Protein AF-A0A1I8J2A0-F1 (afdb_monomer_lite)

InterPro domains:
  IPR000296 Cation-dependent mannose-6-phosphate receptor [PR00715] (10-30)
  IPR000296 Cation-dependent mannose-6-phosphate receptor [PR00715] (122-143)
  IPR000296 Cation-dependent mannose-6-phosphate receptor [PR00715] (184-202)
  IPR009011 Mannose-6-phosphate receptor binding domain superfamily [G3DSA:2.70.130.10] (1-108)
  IPR009011 Mannose-6-phosphate receptor binding domain superfamily [SSF50911] (5-97)
  IPR028927 Mannose-6-phosphate receptor [PF02157] (8-204)

Foldseek 3Di:
DQDPVADKFADAVDASDPVDPQAGIWGADPPPGIARQAGNVAWDWDDDVQKIKIKGWDGFDDPVLCVVVPDDRPFIKIWIKMWGRDPVDPDTDIDRPGMWTDDPDDTSDDPPVPDDDPPVVVVVVVVVVVVVVQQVVQLCCCCVVVVDDDPVSGPPSVVVVVVVVVVVVVVCVVVVPPDPDDDDPDDPPDPPDDDDDDDDDDDDDD

Organism: NCBI:txid282301

Radius of gyration: 31.27 Å; chains: 1; bounding box: 58×46×110 Å

Structure (mmCIF, N/CA/C/O backbone):
data_AF-A0A1I8J2A0-F1
#
_entry.id   AF-A0A1I8J2A0-F1
#
loop_
_atom_site.group_PDB
_atom_site.id
_atom_site.type_symbol
_atom_site.label_atom_id
_atom_site.label_alt_id
_atom_site.label_comp_id
_atom_site.label_asym_id
_atom_site.label_entity_id
_atom_site.label_seq_id
_atom_site.pdbx_PDB_ins_code
_atom_site.Cartn_x
_atom_site.Cartn_y
_atom_site.Cartn_z
_atom_site.occupancy
_atom_site.B_iso_or_equiv
_atom_site.auth_seq_id
_atom_site.auth_comp_id
_atom_site.auth_asym_id
_atom_site.auth_atom_id
_atom_site.pdbx_PDB_model_num
ATOM 1 N N . VAL A 1 1 ? -0.465 -3.158 21.584 1.00 59.38 1 VAL A N 1
ATOM 2 C CA . VAL A 1 1 ? 0.845 -3.447 20.945 1.00 59.38 1 VAL A CA 1
ATOM 3 C C . VAL A 1 1 ? 1.618 -2.145 20.832 1.00 59.38 1 VAL A C 1
ATOM 5 O O . VAL A 1 1 ? 0.989 -1.124 20.590 1.00 59.38 1 VAL A O 1
ATOM 8 N N . LYS A 1 2 ? 2.928 -2.135 21.097 1.00 58.72 2 LYS A N 1
ATOM 9 C CA . LYS A 1 2 ? 3.753 -0.921 21.018 1.00 58.72 2 LYS A CA 1
ATOM 10 C C . LYS A 1 2 ? 4.673 -1.034 19.807 1.00 58.72 2 LYS A C 1
ATOM 12 O O . LYS A 1 2 ? 5.386 -2.022 19.699 1.00 58.72 2 LYS A O 1
ATOM 17 N N . ASP A 1 3 ? 4.640 -0.032 18.948 1.00 62.50 3 ASP A N 1
ATOM 18 C CA . ASP A 1 3 ? 5.507 0.114 17.783 1.00 62.50 3 ASP A CA 1
ATOM 19 C C . ASP A 1 3 ? 6.297 1.437 17.884 1.00 62.50 3 ASP A C 1
ATOM 21 O O . ASP A 1 3 ? 6.066 2.238 18.799 1.00 62.50 3 ASP A O 1
ATOM 25 N N . SER A 1 4 ? 7.238 1.673 16.969 1.00 56.59 4 SER A N 1
ATOM 26 C CA . SER A 1 4 ? 7.990 2.933 16.838 1.00 56.59 4 SER A CA 1
ATOM 27 C C . SER A 1 4 ? 7.079 4.166 16.716 1.00 56.59 4 SER A C 1
ATOM 29 O O . SER A 1 4 ? 7.440 5.248 17.173 1.00 56.59 4 SER A O 1
ATOM 31 N N . SER A 1 5 ? 5.870 3.975 16.181 1.00 58.56 5 SER A N 1
ATOM 32 C CA . SER A 1 5 ? 4.822 4.982 15.986 1.00 58.56 5 SER A CA 1
ATOM 33 C C . SER A 1 5 ? 3.877 5.182 17.191 1.00 58.56 5 SER A C 1
ATOM 35 O O . SER A 1 5 ? 3.018 6.066 17.166 1.00 58.56 5 SER A O 1
ATOM 37 N N . GLY A 1 6 ? 4.022 4.400 18.271 1.00 73.25 6 GLY A N 1
ATOM 38 C CA . GLY A 1 6 ? 3.243 4.551 19.507 1.00 73.25 6 GLY A CA 1
ATOM 39 C C . GLY A 1 6 ? 2.586 3.264 20.008 1.00 73.25 6 GLY A C 1
ATOM 40 O O . GLY A 1 6 ? 2.951 2.154 19.626 1.00 73.25 6 GLY A O 1
ATOM 41 N N . GLN A 1 7 ? 1.630 3.397 20.930 1.00 83.62 7 GLN A N 1
ATOM 42 C CA . GLN A 1 7 ? 0.825 2.267 21.400 1.00 83.62 7 GLN A CA 1
ATOM 43 C C . GLN A 1 7 ? -0.467 2.175 20.592 1.00 83.62 7 GLN A C 1
ATOM 45 O O . GLN A 1 7 ? -1.142 3.173 20.377 1.00 83.62 7 GLN A O 1
ATOM 50 N N . PHE A 1 8 ? -0.831 0.965 20.185 1.00 84.25 8 PHE A N 1
ATOM 51 C CA . PHE A 1 8 ? -2.040 0.685 19.422 1.00 84.25 8 PHE A CA 1
ATOM 52 C C . PHE A 1 8 ? -2.883 -0.369 20.129 1.00 84.25 8 PHE A C 1
ATOM 54 O O . PHE A 1 8 ? -2.358 -1.361 20.654 1.00 84.25 8 PHE A O 1
ATOM 61 N N . ALA A 1 9 ? -4.191 -0.151 20.111 1.00 86.50 9 ALA A N 1
ATOM 62 C CA . ALA A 1 9 ? -5.209 -1.099 20.526 1.00 86.50 9 ALA A CA 1
ATOM 63 C C . ALA A 1 9 ? -6.103 -1.406 19.328 1.00 86.50 9 ALA A C 1
ATOM 65 O O . ALA A 1 9 ? -6.454 -0.512 18.557 1.00 86.50 9 ALA A O 1
ATOM 66 N N . PHE A 1 10 ? -6.466 -2.669 19.166 1.00 85.50 10 PHE A N 1
ATOM 67 C CA . PHE A 1 10 ? -7.369 -3.101 18.114 1.00 85.50 10 PHE A CA 1
ATOM 68 C C . PHE A 1 10 ? -8.390 -4.079 18.683 1.00 85.50 10 PHE A C 1
ATOM 70 O O . PHE A 1 10 ? -8.119 -4.780 19.657 1.00 85.50 10 PHE A O 1
ATOM 77 N N . GLY A 1 11 ? -9.562 -4.102 18.065 1.00 85.44 11 GLY A N 1
ATOM 78 C CA . GLY A 1 11 ? -10.663 -4.994 18.376 1.00 85.44 11 GLY A CA 1
ATOM 79 C C . GLY A 1 11 ? -11.139 -5.666 17.095 1.00 85.44 11 GLY A C 1
ATOM 80 O O . GLY A 1 11 ? -11.297 -5.021 16.052 1.00 85.44 11 GLY A O 1
ATOM 81 N N . LEU A 1 12 ? -11.341 -6.981 17.158 1.00 84.25 12 LEU A N 1
ATOM 82 C CA . LEU A 1 12 ? -12.017 -7.734 16.105 1.00 84.25 12 LEU A CA 1
ATOM 83 C C . LEU A 1 12 ? -13.442 -7.981 16.569 1.00 84.25 12 LEU A C 1
ATOM 85 O O . LEU A 1 12 ? -13.649 -8.616 17.599 1.00 84.25 12 LEU A O 1
ATOM 89 N N . CYS A 1 13 ? -14.413 -7.481 15.806 1.00 85.00 13 CYS A N 1
ATOM 90 C CA . CYS A 1 13 ? -15.838 -7.605 16.129 1.00 85.00 13 CYS A CA 1
ATOM 91 C C . CYS A 1 13 ? -16.219 -7.058 17.522 1.00 85.00 13 CYS A C 1
ATOM 93 O O . CYS A 1 13 ? -17.270 -7.404 18.057 1.00 85.00 13 CYS A O 1
ATOM 95 N N . SER A 1 14 ? -15.368 -6.217 18.109 1.00 88.19 14 SER A N 1
ATOM 96 C CA . SER A 1 14 ? -15.552 -5.596 19.415 1.00 88.19 14 SER A CA 1
ATOM 97 C C . SER A 1 14 ? -14.878 -4.231 19.437 1.00 88.19 14 SER A C 1
ATOM 99 O O . SER A 1 14 ? -13.985 -3.951 18.631 1.00 88.19 14 SER A O 1
ATOM 101 N N . ASP A 1 15 ? -15.271 -3.398 20.395 1.00 89.75 15 ASP A N 1
ATOM 102 C CA . ASP A 1 15 ? -14.620 -2.112 20.610 1.00 89.75 15 ASP A CA 1
ATOM 103 C C . ASP A 1 15 ? -13.181 -2.324 21.100 1.00 89.75 15 ASP A C 1
ATOM 105 O O . ASP A 1 15 ? -12.926 -3.077 22.041 1.00 89.75 15 ASP A O 1
ATOM 109 N N . ALA A 1 16 ? -12.232 -1.666 20.434 1.00 87.31 16 ALA A N 1
ATOM 110 C CA . ALA A 1 16 ? -10.816 -1.667 20.796 1.00 87.31 16 ALA A CA 1
ATOM 111 C C . ALA A 1 16 ? -10.555 -0.912 22.110 1.00 87.31 16 ALA A C 1
ATOM 113 O O . ALA A 1 16 ? -9.562 -1.162 22.791 1.00 87.31 16 ALA A O 1
ATOM 114 N N . ASP A 1 17 ? -11.442 0.022 22.449 1.00 85.19 17 ASP A N 1
ATOM 115 C CA . ASP A 1 17 ? -11.430 0.787 23.686 1.00 85.19 17 ASP A CA 1
ATOM 116 C C . ASP A 1 17 ? -12.877 1.004 24.139 1.00 85.19 17 ASP A C 1
ATOM 118 O O . ASP A 1 17 ? -13.707 1.500 23.378 1.00 85.19 17 ASP A O 1
ATOM 122 N N . SER A 1 18 ? -13.170 0.662 25.395 1.00 81.06 18 SER A N 1
ATOM 123 C CA . SER A 1 18 ? -14.486 0.850 26.023 1.00 81.06 18 SER A CA 1
ATOM 124 C C . SER A 1 18 ? -15.002 2.295 25.986 1.00 81.06 18 SER A C 1
ATOM 126 O O . SER A 1 18 ? -16.205 2.521 26.082 1.00 81.06 18 SER A O 1
ATOM 128 N N . SER A 1 19 ? -14.107 3.277 25.850 1.00 81.88 19 SER A N 1
ATOM 129 C CA . SER A 1 19 ? -14.456 4.698 25.755 1.00 81.88 19 SER A CA 1
ATOM 130 C C . SER A 1 19 ? -14.858 5.141 24.342 1.00 81.88 19 SER A C 1
ATOM 132 O O . SER A 1 19 ? -15.440 6.214 24.176 1.00 81.88 19 SER A O 1
ATOM 134 N N . LEU A 1 20 ? -14.578 4.328 23.317 1.00 83.50 20 LEU A N 1
ATOM 135 C CA . LEU A 1 20 ? -14.751 4.670 21.906 1.00 83.50 20 LEU A CA 1
ATOM 136 C C . LEU A 1 20 ? -15.602 3.613 21.191 1.00 83.50 20 LEU A C 1
ATOM 138 O O . LEU A 1 20 ? -15.094 2.708 20.529 1.00 83.50 20 LEU A O 1
ATOM 142 N N . ALA A 1 21 ? -16.923 3.782 21.277 1.00 88.00 21 ALA A N 1
ATOM 143 C CA . ALA A 1 21 ? -17.883 2.892 20.633 1.00 88.00 21 ALA A CA 1
ATOM 144 C C . ALA A 1 21 ? -17.694 2.833 19.104 1.00 88.00 21 ALA A C 1
ATOM 146 O O . ALA A 1 21 ? -17.613 3.851 18.398 1.00 88.00 21 ALA A O 1
ATOM 147 N N . GLY A 1 22 ? -17.654 1.616 18.573 1.00 87.31 22 GLY A N 1
ATOM 148 C CA . GLY A 1 22 ? -17.470 1.343 17.154 1.00 87.31 22 GLY A CA 1
ATOM 149 C C . GLY A 1 22 ? -16.019 1.430 16.673 1.00 87.31 22 GLY A C 1
ATOM 150 O O . GLY A 1 22 ? -15.799 1.341 15.463 1.00 87.31 22 GLY A O 1
ATOM 151 N N . ALA A 1 23 ? -15.033 1.658 17.549 1.00 89.62 23 ALA A N 1
ATOM 152 C CA . ALA A 1 23 ? -13.629 1.780 17.158 1.00 89.62 23 ALA A CA 1
ATOM 153 C C . ALA A 1 23 ? -12.969 0.399 17.066 1.00 89.62 23 ALA A C 1
ATOM 155 O O . ALA A 1 23 ? -12.936 -0.343 18.040 1.00 89.62 23 ALA A O 1
ATOM 156 N N . GLY A 1 24 ? -12.450 0.047 15.889 1.00 88.56 24 GLY A N 1
ATOM 157 C CA . GLY A 1 24 ? -11.776 -1.235 15.650 1.00 88.56 24 GLY A CA 1
ATOM 158 C C . GLY A 1 24 ? -10.259 -1.143 15.722 1.00 88.56 24 GLY A C 1
ATOM 159 O O . GLY A 1 24 ? -9.603 -2.119 16.064 1.00 88.56 24 GLY A O 1
ATOM 160 N N . LEU A 1 25 ? -9.699 0.034 15.453 1.00 89.44 25 LEU A N 1
ATOM 161 C CA . LEU A 1 25 ? -8.276 0.303 15.602 1.00 89.44 25 LEU A CA 1
ATOM 162 C C . LEU A 1 25 ? -8.086 1.714 16.152 1.00 89.44 25 LEU A C 1
ATOM 164 O O . LEU A 1 25 ? -8.636 2.684 15.621 1.00 89.44 25 LEU A O 1
ATOM 168 N N . VAL A 1 26 ? -7.304 1.819 17.220 1.00 89.44 26 VAL A N 1
ATOM 169 C CA . VAL A 1 2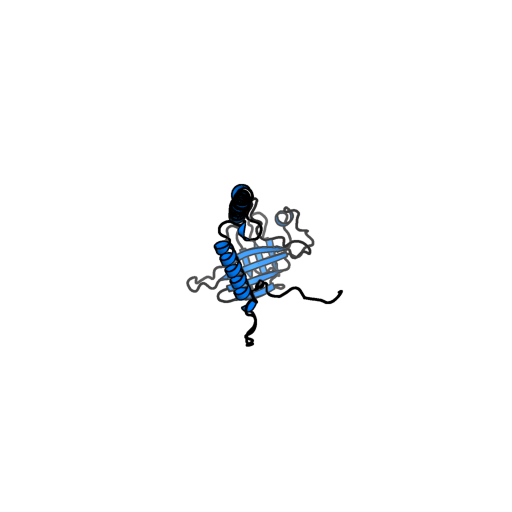6 ? -7.074 3.048 17.974 1.00 89.44 26 VAL A CA 1
ATOM 170 C C . VAL A 1 26 ? -5.585 3.190 18.251 1.00 89.44 26 VAL A C 1
ATOM 172 O O . VAL A 1 26 ? -4.922 2.249 18.689 1.00 89.44 26 VAL A O 1
ATOM 175 N N . GLN A 1 27 ? -5.059 4.383 18.011 1.00 86.81 27 GLN A N 1
ATOM 176 C CA . GLN A 1 27 ? -3.752 4.784 18.504 1.00 86.81 27 GLN A CA 1
ATOM 177 C C . GLN A 1 27 ? -3.935 5.423 19.875 1.00 86.81 27 GLN A C 1
ATOM 179 O O . GLN A 1 27 ? -4.654 6.410 20.031 1.00 86.81 27 GLN A O 1
ATOM 184 N N . LEU A 1 28 ? -3.306 4.821 20.870 1.00 85.00 28 LEU A N 1
ATOM 185 C CA . LEU A 1 28 ? -3.302 5.294 22.239 1.00 85.00 28 LEU A CA 1
ATOM 186 C C . LEU A 1 28 ? -2.212 6.355 22.364 1.00 85.00 28 LEU A C 1
ATOM 188 O O . LEU A 1 28 ? -1.018 6.039 22.351 1.00 85.00 28 LEU A O 1
ATOM 192 N N . ASP A 1 29 ? -2.636 7.605 22.495 1.00 80.06 29 ASP A N 1
ATOM 193 C CA . ASP A 1 29 ? -1.754 8.717 22.810 1.00 80.06 29 ASP A CA 1
ATOM 194 C C . ASP A 1 29 ? -2.105 9.259 24.198 1.00 80.06 29 ASP A C 1
ATOM 196 O O . ASP A 1 29 ? -3.240 9.646 24.480 1.00 80.06 29 ASP A O 1
ATOM 200 N N . LYS A 1 30 ? -1.105 9.278 25.083 1.00 64.19 30 LYS A N 1
ATOM 201 C CA . LYS A 1 30 ? -1.256 9.772 26.455 1.00 64.19 30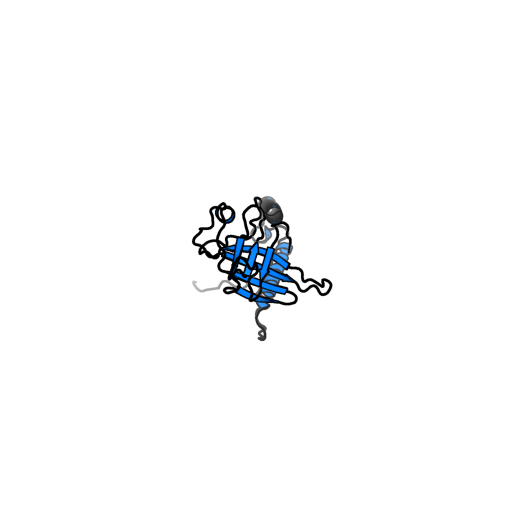 LYS A CA 1
ATOM 202 C C . LYS A 1 30 ? -1.314 11.301 26.526 1.00 64.19 30 LYS A C 1
ATOM 204 O O . LYS A 1 30 ? -1.757 11.814 27.548 1.00 64.19 30 LYS A O 1
ATOM 209 N N . ALA A 1 31 ? -0.855 12.011 25.492 1.00 67.81 31 ALA A N 1
ATOM 210 C CA . ALA A 1 31 ? -0.776 13.470 25.467 1.00 67.81 31 ALA A CA 1
ATOM 211 C C . ALA A 1 31 ? -1.935 14.119 24.691 1.00 67.81 31 ALA A C 1
ATOM 213 O O . ALA A 1 31 ? -2.509 15.093 25.173 1.00 67.81 31 ALA A O 1
ATOM 214 N N . ALA A 1 32 ? -2.298 13.580 23.521 1.00 69.62 32 ALA A N 1
ATOM 215 C CA . ALA A 1 32 ? -3.329 14.150 22.641 1.00 69.62 32 ALA A CA 1
ATOM 216 C C . ALA A 1 32 ? -4.697 13.436 22.707 1.00 69.62 32 ALA A C 1
ATOM 218 O O . ALA A 1 32 ? -5.654 13.873 22.064 1.00 69.62 32 ALA A O 1
ATOM 219 N N . GLY A 1 33 ? -4.806 12.363 23.499 1.00 79.12 33 GLY A N 1
ATOM 220 C CA . GLY A 1 33 ? -6.000 11.523 23.595 1.00 79.12 33 GLY A CA 1
ATOM 221 C C . GLY A 1 33 ? -6.036 10.398 22.556 1.00 79.12 33 GLY A C 1
ATOM 222 O O . GLY A 1 33 ? -5.307 10.394 21.566 1.00 79.12 33 GLY A O 1
ATOM 223 N N . ASN A 1 34 ? -6.901 9.409 22.789 1.00 86.00 34 ASN A N 1
ATOM 224 C CA . ASN A 1 34 ? -6.980 8.210 21.956 1.00 86.00 34 ASN A CA 1
ATOM 225 C C . ASN A 1 34 ? -7.536 8.538 20.559 1.00 86.00 34 ASN A C 1
ATOM 227 O O . ASN A 1 34 ? -8.657 9.031 20.411 1.00 86.00 34 ASN A O 1
ATOM 231 N N . ARG A 1 35 ? -6.756 8.237 19.517 1.00 84.75 35 ARG A N 1
ATOM 232 C CA . ARG A 1 35 ? -7.071 8.545 18.117 1.00 84.75 35 ARG A CA 1
ATOM 233 C C . ARG A 1 35 ? -7.658 7.327 17.413 1.00 84.75 35 ARG A C 1
ATOM 235 O O . ARG A 1 35 ? -6.989 6.307 17.264 1.00 84.75 35 ARG A O 1
ATOM 242 N N . VAL A 1 36 ? -8.890 7.440 16.920 1.00 88.00 36 VAL A N 1
ATOM 243 C CA . VAL A 1 36 ? -9.545 6.371 16.147 1.00 88.00 36 VAL A CA 1
ATOM 244 C C . VAL A 1 36 ? -8.980 6.328 14.728 1.00 88.00 36 VAL A C 1
ATOM 246 O O . VAL A 1 36 ? -9.128 7.279 13.961 1.00 88.00 36 VAL A O 1
ATOM 249 N N . LEU A 1 37 ? -8.358 5.204 14.378 1.00 87.44 37 LEU A N 1
ATOM 250 C CA . LEU A 1 37 ? -7.771 4.950 13.061 1.00 87.44 37 LEU A CA 1
ATOM 251 C C . LEU A 1 37 ? -8.747 4.256 12.108 1.00 87.44 37 LEU A C 1
ATOM 253 O O . LEU A 1 37 ? -8.648 4.430 10.899 1.00 87.44 37 LEU A O 1
ATOM 257 N N . GLY A 1 38 ? -9.697 3.492 12.645 1.00 88.81 38 GLY A N 1
ATOM 258 C CA . GLY A 1 38 ? -10.719 2.820 11.854 1.00 88.81 38 GLY A CA 1
ATOM 259 C C . GLY A 1 38 ? -11.754 2.107 12.719 1.00 88.81 38 GLY A C 1
ATOM 260 O O . GLY A 1 38 ? -11.577 1.940 13.930 1.00 88.81 38 GLY A O 1
ATOM 261 N N . ARG A 1 39 ? -12.872 1.719 12.105 1.00 89.75 39 ARG A N 1
ATOM 262 C CA . ARG A 1 39 ? -14.048 1.158 12.783 1.00 89.75 39 ARG A CA 1
ATOM 263 C C . ARG A 1 39 ? -14.169 -0.340 12.555 1.00 89.75 39 ARG A C 1
ATOM 265 O O . ARG A 1 39 ? -14.009 -0.801 11.431 1.00 89.75 39 ARG A O 1
ATOM 272 N N . TRP A 1 40 ? -14.531 -1.098 13.589 1.00 89.12 40 TRP A N 1
ATOM 273 C CA . TRP A 1 40 ? -14.718 -2.549 13.453 1.00 89.12 40 TRP A CA 1
ATOM 274 C C . TRP A 1 40 ? -15.984 -2.912 12.666 1.00 89.12 40 TRP A C 1
ATOM 276 O O . TRP A 1 40 ? -16.089 -4.026 12.181 1.00 89.12 40 TRP A O 1
ATOM 286 N N . GLY A 1 41 ? -16.944 -1.995 12.508 1.00 88.50 41 GLY A N 1
ATOM 287 C CA . GLY A 1 41 ? -18.113 -2.206 11.642 1.00 88.50 41 GLY A CA 1
ATOM 288 C C . GLY A 1 41 ? -17.823 -2.016 10.148 1.00 88.50 41 GLY A C 1
ATOM 289 O O . GLY A 1 41 ? -18.667 -2.325 9.315 1.00 88.50 41 GLY A O 1
ATOM 290 N N . GLN A 1 42 ? -16.647 -1.484 9.801 1.00 88.00 42 GLN A N 1
ATOM 291 C CA . GLN A 1 42 ? -16.223 -1.240 8.424 1.00 88.00 42 GLN A CA 1
ATOM 292 C C . GLN A 1 42 ? -14.786 -1.718 8.246 1.00 88.00 42 GLN A C 1
ATOM 294 O O . GLN A 1 42 ? -13.859 -0.918 8.166 1.00 88.00 42 GLN A O 1
ATOM 299 N N . PHE A 1 43 ? -14.594 -3.032 8.208 1.00 89.25 43 PHE A N 1
ATOM 300 C CA . PHE A 1 43 ? -13.303 -3.630 7.895 1.00 89.25 43 PHE A CA 1
ATOM 301 C C . PHE A 1 43 ? -13.461 -4.727 6.853 1.00 89.25 43 PHE A C 1
ATOM 303 O O . PHE A 1 43 ? -14.532 -5.321 6.717 1.00 89.25 43 PHE A O 1
ATOM 310 N N . TYR A 1 44 ? -12.380 -5.013 6.141 1.00 90.81 44 TYR A N 1
ATOM 311 C CA . TYR A 1 44 ? -12.243 -6.262 5.409 1.00 90.81 44 TYR A CA 1
ATOM 312 C C . TYR A 1 44 ? -10.953 -6.957 5.818 1.00 90.81 44 TYR A C 1
ATOM 314 O O . TYR A 1 44 ? -10.004 -6.327 6.292 1.00 90.81 44 TYR A O 1
ATOM 322 N N . ALA A 1 45 ? -10.952 -8.275 5.657 1.00 90.19 45 ALA A N 1
ATOM 323 C CA . ALA A 1 45 ? -9.819 -9.123 5.958 1.00 90.19 45 ALA A CA 1
ATOM 324 C C . ALA A 1 45 ? -9.424 -9.894 4.702 1.00 90.19 45 ALA A C 1
ATOM 326 O O . ALA A 1 45 ? -10.272 -10.497 4.040 1.00 90.19 45 ALA A O 1
ATOM 327 N N . THR A 1 46 ? -8.138 -9.890 4.392 1.00 90.81 46 THR A N 1
ATOM 328 C CA . THR A 1 46 ? -7.529 -10.690 3.332 1.00 90.81 46 THR A CA 1
ATOM 329 C C . THR A 1 46 ? -6.507 -11.612 3.979 1.00 90.81 46 THR A C 1
ATOM 331 O O . THR A 1 46 ? -5.718 -11.201 4.823 1.00 90.81 46 THR A O 1
ATOM 334 N N . ALA A 1 47 ? -6.540 -12.894 3.632 1.00 90.25 47 ALA A N 1
ATOM 335 C CA . ALA A 1 47 ? -5.647 -13.887 4.216 1.00 90.25 47 ALA A CA 1
ATOM 336 C C . ALA A 1 47 ? -4.749 -14.499 3.142 1.00 90.25 47 ALA A C 1
ATOM 338 O O . ALA A 1 47 ? -5.190 -14.768 2.023 1.00 90.25 47 ALA A O 1
ATOM 339 N N . GLY A 1 48 ? -3.496 -14.751 3.510 1.00 87.12 48 GLY A N 1
ATOM 340 C CA . GLY A 1 48 ? -2.530 -15.493 2.714 1.00 87.12 48 GLY A CA 1
ATOM 341 C C . GLY A 1 48 ? -1.860 -16.597 3.527 1.00 87.12 48 GLY A C 1
ATOM 342 O O . GLY A 1 48 ? -2.283 -16.952 4.628 1.00 87.12 48 GLY A O 1
ATOM 343 N N . ARG A 1 49 ? -0.786 -17.178 2.984 1.00 86.38 49 ARG A N 1
ATOM 344 C CA . ARG A 1 49 ? -0.024 -18.211 3.700 1.00 86.38 49 ARG A CA 1
ATOM 345 C C . ARG A 1 49 ? 0.782 -17.575 4.832 1.00 86.38 49 ARG A C 1
ATOM 347 O O . ARG A 1 49 ? 1.788 -16.925 4.571 1.00 86.38 49 ARG A O 1
ATOM 354 N N . GLY A 1 50 ? 0.337 -17.792 6.069 1.00 84.25 50 GLY A N 1
ATOM 355 C CA . GLY A 1 50 ? 1.025 -17.334 7.281 1.00 84.25 50 GLY A CA 1
ATOM 356 C C . GLY A 1 50 ? 0.783 -15.868 7.643 1.00 84.25 50 GLY A C 1
ATOM 357 O O . GLY A 1 50 ? 1.451 -15.355 8.535 1.00 84.25 50 GLY A O 1
ATOM 358 N N . TRP A 1 51 ? -0.158 -15.188 6.984 1.00 86.31 51 TRP A N 1
ATOM 359 C CA . TRP A 1 51 ? -0.494 -13.802 7.297 1.00 86.31 51 TRP A CA 1
ATOM 360 C C . TRP A 1 51 ? -1.969 -13.499 7.050 1.00 86.31 51 TRP A C 1
ATOM 362 O O . TRP A 1 51 ? -2.608 -14.091 6.177 1.00 86.31 51 TRP A O 1
ATOM 372 N N . VAL A 1 52 ? -2.493 -12.547 7.813 1.00 89.38 52 VAL A N 1
ATOM 373 C CA . VAL A 1 52 ? -3.824 -11.967 7.630 1.00 89.38 52 VAL A CA 1
ATOM 374 C C . VAL A 1 52 ? -3.672 -10.454 7.634 1.00 89.38 52 VAL A C 1
ATOM 376 O O . VAL A 1 52 ? -3.190 -9.875 8.604 1.00 89.38 52 VAL A O 1
ATOM 379 N N . GLU A 1 53 ? -4.058 -9.811 6.543 1.00 88.88 53 GLU A N 1
ATOM 380 C CA . GLU A 1 53 ? -4.178 -8.365 6.461 1.00 88.88 53 GLU A CA 1
ATOM 381 C C . GLU A 1 53 ? -5.599 -7.958 6.866 1.00 88.88 53 GLU A C 1
ATOM 383 O O . GLU A 1 53 ? -6.596 -8.524 6.418 1.00 88.88 53 GLU A O 1
ATOM 388 N N . LEU A 1 54 ? -5.677 -6.971 7.749 1.00 88.44 54 LEU A N 1
ATOM 389 C CA . LEU A 1 54 ? -6.899 -6.345 8.220 1.00 88.44 54 LEU A CA 1
ATOM 390 C C . LEU A 1 54 ? -6.875 -4.884 7.797 1.00 88.44 54 LEU A C 1
ATOM 392 O O . LEU A 1 54 ? -5.951 -4.141 8.141 1.00 88.44 54 LEU A O 1
ATOM 396 N N . VAL A 1 55 ? -7.916 -4.467 7.088 1.00 89.38 55 VAL A N 1
ATOM 397 C CA . VAL A 1 55 ? -8.054 -3.095 6.612 1.00 89.38 55 VAL A CA 1
ATOM 398 C C . VAL A 1 55 ? -9.292 -2.482 7.236 1.00 89.38 55 VAL A C 1
ATOM 400 O O . VAL A 1 55 ? -10.418 -2.834 6.888 1.00 89.38 55 VAL A O 1
ATOM 403 N N . TYR A 1 56 ? -9.074 -1.558 8.168 1.00 89.06 56 TYR A N 1
ATOM 404 C CA . TYR A 1 56 ? -10.131 -0.842 8.872 1.00 89.06 56 TYR A CA 1
ATOM 405 C C . TYR A 1 56 ? -10.420 0.489 8.180 1.00 89.06 56 TYR A C 1
ATOM 407 O O . TYR A 1 56 ? -9.520 1.301 7.992 1.00 89.06 56 TYR A O 1
ATOM 415 N N . MET A 1 57 ? -11.678 0.741 7.838 1.00 88.19 57 MET A N 1
ATOM 416 C CA . MET A 1 57 ? -12.149 1.976 7.209 1.00 88.19 57 MET A CA 1
ATOM 417 C C . MET A 1 57 ? -12.828 2.906 8.222 1.00 88.19 57 MET A C 1
ATOM 419 O O . MET A 1 57 ? -13.089 2.547 9.374 1.00 88.19 57 MET A O 1
ATOM 423 N N . GLY A 1 58 ? -13.130 4.129 7.782 1.00 85.31 58 GLY A N 1
ATOM 424 C CA . GLY A 1 58 ? -13.854 5.115 8.588 1.00 85.31 58 GLY A CA 1
ATOM 425 C C . GLY A 1 58 ? -12.967 5.868 9.583 1.00 85.31 58 GLY A C 1
ATOM 426 O O . GLY A 1 58 ? -13.482 6.438 10.550 1.00 85.31 58 GLY A O 1
ATOM 427 N N . GLY A 1 59 ? -11.650 5.863 9.357 1.00 81.38 59 GLY A N 1
ATOM 428 C CA . GLY A 1 59 ? -10.702 6.723 10.059 1.00 81.38 59 GLY A CA 1
ATOM 429 C C . GLY A 1 59 ? -10.844 8.188 9.645 1.00 81.38 59 GLY A C 1
ATOM 430 O O . GLY A 1 59 ? -11.304 8.497 8.544 1.00 81.38 59 GLY A O 1
ATOM 431 N N . LYS A 1 60 ? -10.437 9.104 10.529 1.00 78.88 60 LYS A N 1
ATOM 432 C CA . LYS A 1 60 ? -10.380 10.547 10.242 1.00 78.88 60 LYS A CA 1
ATOM 433 C C . LYS A 1 60 ? -8.937 10.994 10.029 1.00 78.88 60 LYS A C 1
ATOM 435 O O . LYS A 1 60 ? -8.047 10.515 10.725 1.00 78.88 60 LYS A O 1
ATOM 440 N N . ALA A 1 61 ? -8.735 11.941 9.114 1.00 74.50 61 ALA A N 1
ATOM 441 C CA . ALA A 1 61 ? -7.448 12.610 8.935 1.00 74.50 61 ALA A CA 1
ATOM 442 C C . ALA A 1 61 ? -7.045 13.353 10.217 1.00 74.50 61 ALA A C 1
ATOM 444 O O . ALA A 1 61 ? -7.884 13.997 10.854 1.00 74.50 61 ALA A O 1
ATOM 445 N N . SER A 1 62 ? -5.767 13.292 10.570 1.00 73.44 62 SER A N 1
ATOM 446 C CA . SER A 1 62 ? -5.149 14.176 11.556 1.00 73.44 62 SER A CA 1
ATOM 447 C C . SER A 1 62 ? -4.513 15.395 10.881 1.00 73.44 62 SER A C 1
ATOM 449 O O . SER A 1 62 ? -4.387 15.445 9.661 1.00 73.44 62 SER A O 1
ATOM 451 N N . ALA A 1 63 ? -4.107 16.391 11.672 1.00 71.44 63 ALA A N 1
ATOM 452 C CA . ALA A 1 63 ? -3.398 17.560 11.147 1.00 71.44 63 ALA A CA 1
ATOM 453 C C . ALA A 1 63 ? -2.061 17.182 10.484 1.00 71.44 63 ALA A C 1
ATOM 455 O O . ALA A 1 63 ? -1.679 17.799 9.497 1.00 71.44 63 ALA A O 1
ATOM 456 N N . GLU A 1 64 ? -1.394 16.142 10.990 1.00 70.31 64 GLU A N 1
ATOM 457 C CA . GLU A 1 64 ? -0.158 15.586 10.426 1.00 70.31 64 GLU A CA 1
ATOM 458 C C . GLU A 1 64 ? -0.429 14.943 9.064 1.00 70.31 64 GLU A C 1
ATOM 460 O O . GLU A 1 64 ? 0.263 15.225 8.096 1.00 70.31 64 GLU A O 1
ATOM 465 N N . ASP A 1 65 ? -1.513 14.167 8.967 1.00 69.62 65 ASP A N 1
ATOM 466 C CA . ASP A 1 65 ? -1.931 13.501 7.727 1.00 69.62 65 ASP A CA 1
ATOM 467 C C . ASP A 1 65 ? -2.302 14.500 6.606 1.00 69.62 65 ASP A C 1
ATOM 469 O O . ASP A 1 65 ? -2.313 14.159 5.424 1.00 69.62 65 ASP A O 1
ATOM 473 N N . LEU A 1 66 ? -2.655 15.734 6.981 1.00 71.94 66 LEU A N 1
ATOM 474 C CA . LEU A 1 66 ? -2.987 16.832 6.069 1.00 71.94 66 LEU A CA 1
ATOM 475 C C . LEU A 1 66 ? -1.785 17.746 5.786 1.00 71.94 66 LEU A C 1
ATOM 477 O O . LEU A 1 66 ? -1.838 18.542 4.846 1.00 71.94 66 LEU A O 1
ATOM 481 N N . ALA A 1 67 ? -0.709 17.647 6.575 1.00 64.44 67 ALA A N 1
ATOM 482 C CA . ALA A 1 67 ? 0.475 18.494 6.446 1.00 64.44 67 ALA A CA 1
ATOM 483 C C . ALA A 1 67 ? 1.255 18.215 5.152 1.00 64.44 67 ALA A C 1
ATOM 485 O O . ALA A 1 67 ? 1.871 19.126 4.604 1.00 64.44 67 ALA A O 1
ATOM 486 N N . ASP A 1 68 ? 1.142 16.999 4.610 1.00 61.47 68 ASP A N 1
ATOM 487 C CA . ASP A 1 68 ? 1.752 16.613 3.333 1.00 61.47 68 ASP A CA 1
ATOM 488 C C . ASP A 1 68 ? 1.085 17.283 2.112 1.00 61.47 68 ASP A C 1
ATOM 490 O O . ASP A 1 68 ? 1.546 17.121 0.981 1.00 61.47 68 ASP A O 1
ATOM 494 N N . GLY A 1 69 ? -0.006 18.045 2.303 1.00 58.69 69 GLY A N 1
ATOM 495 C CA . GLY A 1 69 ? -0.637 18.912 1.292 1.00 58.69 69 GLY A CA 1
ATOM 496 C C . GLY A 1 69 ? -1.280 18.192 0.099 1.00 58.69 69 GLY A C 1
ATOM 497 O O . GLY A 1 69 ? -1.978 18.807 -0.704 1.00 58.69 69 GLY A O 1
ATOM 498 N N . ASN A 1 70 ? -1.071 16.883 -0.018 1.00 62.19 70 ASN A N 1
ATOM 499 C CA . ASN A 1 70 ? -1.507 16.057 -1.138 1.00 62.19 70 ASN A CA 1
ATOM 500 C C . ASN A 1 70 ? -2.850 15.352 -0.868 1.00 62.19 70 ASN A C 1
ATOM 502 O O . ASN A 1 70 ? -3.422 14.735 -1.766 1.00 62.19 70 ASN A O 1
ATOM 506 N N . CYS A 1 71 ? -3.357 15.443 0.365 1.00 68.12 71 CYS A N 1
ATOM 507 C CA . CYS A 1 71 ? -4.494 14.668 0.850 1.00 68.12 71 CYS A CA 1
ATOM 508 C C . CYS A 1 71 ? -5.520 15.607 1.485 1.00 68.12 71 CYS A C 1
ATOM 510 O O . CYS A 1 71 ? -5.198 16.379 2.384 1.00 68.12 71 CYS A O 1
ATOM 512 N N . SER A 1 72 ? -6.762 15.565 0.998 1.00 67.50 72 SER A N 1
ATOM 513 C CA . SER A 1 72 ? -7.854 16.380 1.539 1.00 67.50 72 SER A CA 1
ATOM 514 C C . SER A 1 72 ? -8.519 15.693 2.735 1.00 67.50 72 SER A C 1
ATOM 516 O O . SER A 1 72 ? -8.626 14.467 2.791 1.00 67.50 72 SER A O 1
ATOM 518 N N . SER A 1 73 ? -9.058 16.489 3.661 1.00 66.25 73 SER A N 1
ATOM 519 C CA . SER A 1 73 ? -9.862 16.019 4.798 1.00 66.25 73 SER A CA 1
ATOM 520 C C . SER A 1 73 ? -11.179 15.351 4.384 1.00 66.25 73 SER A C 1
ATOM 522 O O . SER A 1 73 ? -11.815 14.691 5.202 1.00 66.25 73 SER A O 1
ATOM 524 N N . THR A 1 74 ? -11.585 15.501 3.119 1.00 65.69 74 THR A N 1
ATOM 525 C CA . THR A 1 74 ? -12.783 14.870 2.537 1.00 65.69 74 THR A CA 1
ATOM 526 C C . THR A 1 74 ? -12.542 13.425 2.080 1.00 65.69 74 THR A C 1
ATOM 528 O O . THR A 1 74 ? -13.488 12.726 1.729 1.00 65.69 74 THR A O 1
ATOM 531 N N . VAL A 1 75 ? -11.285 12.975 2.051 1.00 70.62 75 VAL A N 1
ATOM 532 C CA . VAL A 1 75 ? -10.900 11.640 1.581 1.00 70.62 75 VAL A CA 1
ATOM 533 C C . VAL A 1 75 ? -11.097 10.608 2.695 1.00 70.62 75 VAL A C 1
ATOM 535 O O . VAL A 1 75 ? -10.764 10.860 3.853 1.00 70.62 75 VAL A O 1
ATOM 538 N N . GLY A 1 76 ? -11.641 9.437 2.353 1.00 73.50 76 GLY A N 1
ATOM 539 C CA . GLY A 1 76 ? -11.787 8.326 3.293 1.00 73.50 76 GLY A CA 1
ATOM 540 C C . GLY A 1 76 ? -10.433 7.706 3.637 1.00 73.50 76 GLY A C 1
ATOM 541 O O . GLY A 1 76 ? -9.645 7.402 2.742 1.00 73.50 76 GLY A O 1
ATOM 542 N N . TRP A 1 77 ? -10.168 7.503 4.928 1.00 79.00 77 TRP A N 1
ATOM 543 C CA . TRP A 1 77 ? -8.932 6.882 5.402 1.00 79.00 77 TRP A CA 1
ATOM 544 C C . TRP A 1 77 ? -9.148 5.417 5.775 1.00 79.00 77 TRP A C 1
ATOM 546 O O . TRP A 1 77 ? -10.125 5.075 6.454 1.00 79.00 77 TRP A O 1
ATOM 556 N N . SER A 1 78 ? -8.200 4.577 5.365 1.00 83.88 78 SER A N 1
ATOM 557 C CA . SER A 1 78 ? -8.101 3.173 5.742 1.00 83.88 78 SER A CA 1
ATOM 558 C C . SER A 1 78 ? -6.800 2.904 6.490 1.00 83.88 78 SER A C 1
ATOM 560 O O . SER A 1 78 ? -5.724 3.351 6.098 1.00 83.88 78 SER A O 1
ATOM 562 N N . ALA A 1 79 ? -6.885 2.162 7.585 1.00 85.69 79 ALA A N 1
ATOM 563 C CA . ALA A 1 79 ? -5.739 1.730 8.362 1.00 85.69 79 ALA A CA 1
ATOM 564 C C . ALA A 1 79 ? -5.441 0.259 8.067 1.00 85.69 79 ALA A C 1
ATOM 566 O O . ALA A 1 79 ? -6.325 -0.591 8.200 1.00 85.69 79 ALA A O 1
ATOM 567 N N . HIS A 1 80 ? -4.200 -0.025 7.675 1.00 86.31 80 HIS A N 1
ATOM 568 C CA . HIS A 1 80 ? -3.747 -1.354 7.287 1.00 86.31 80 HIS A CA 1
ATOM 569 C C . HIS A 1 80 ? -2.922 -1.970 8.409 1.00 86.31 80 HIS A C 1
ATOM 571 O O . HIS A 1 80 ? -1.957 -1.399 8.924 1.00 86.31 80 HIS A O 1
ATOM 577 N N . THR A 1 81 ? -3.324 -3.168 8.788 1.00 84.75 81 THR A N 1
ATOM 578 C CA . THR A 1 81 ? -2.700 -3.962 9.831 1.00 84.75 81 THR A CA 1
ATOM 579 C C . THR A 1 81 ? -2.395 -5.331 9.268 1.00 84.75 81 THR A C 1
ATOM 581 O O . THR A 1 81 ? -3.246 -5.927 8.619 1.00 84.75 81 THR A O 1
ATOM 584 N N . MET A 1 82 ? -1.224 -5.874 9.579 1.00 83.75 82 MET A N 1
ATOM 585 C CA . MET A 1 82 ? -0.903 -7.254 9.244 1.00 83.75 82 MET A CA 1
ATOM 586 C C . MET A 1 82 ? -0.649 -8.061 10.509 1.00 83.75 82 MET A C 1
ATOM 588 O O . MET A 1 82 ? 0.155 -7.686 11.366 1.00 83.75 82 MET A O 1
ATOM 592 N N . LEU A 1 83 ? -1.353 -9.182 10.596 1.00 83.75 83 LEU A N 1
ATOM 593 C CA . LEU A 1 83 ? -1.133 -10.241 11.561 1.00 83.75 83 LEU A CA 1
ATOM 594 C C . LEU A 1 83 ? -0.254 -11.291 10.896 1.00 83.75 83 LEU A C 1
ATOM 596 O O . LEU A 1 83 ? -0.594 -11.789 9.820 1.00 83.75 83 LEU A O 1
ATOM 600 N N . ILE A 1 84 ? 0.865 -11.624 11.524 1.00 84.06 84 ILE A N 1
ATOM 601 C CA . ILE A 1 84 ? 1.772 -12.660 11.034 1.00 84.06 84 ILE A CA 1
ATOM 602 C C . ILE A 1 84 ? 1.644 -13.862 11.962 1.00 84.06 84 ILE A C 1
ATOM 604 O O . ILE A 1 84 ? 1.646 -13.733 13.186 1.00 84.06 84 ILE A O 1
ATOM 608 N N . CYS A 1 85 ? 1.483 -15.043 11.373 1.00 78.44 85 CYS A N 1
ATOM 609 C CA . CYS A 1 85 ? 1.472 -16.285 12.122 1.00 78.44 85 CYS A CA 1
ATOM 610 C C . CYS A 1 85 ? 2.917 -16.714 12.369 1.00 78.44 85 CYS A C 1
ATOM 612 O O . CYS A 1 85 ? 3.561 -17.282 11.488 1.00 78.44 85 CYS A O 1
ATOM 614 N N . ASP A 1 86 ? 3.413 -16.437 13.571 1.00 79.88 86 ASP A N 1
ATOM 615 C CA . ASP A 1 86 ? 4.670 -16.987 14.058 1.00 79.88 86 ASP A CA 1
ATOM 616 C C . ASP A 1 86 ? 4.376 -18.092 15.079 1.00 79.88 86 ASP A C 1
ATOM 618 O O . ASP A 1 86 ? 3.845 -17.841 16.160 1.00 79.88 86 ASP A O 1
ATOM 622 N N . ALA A 1 87 ? 4.705 -19.339 14.731 1.00 73.50 87 ALA A N 1
ATOM 623 C CA . ALA A 1 87 ? 4.485 -20.501 15.595 1.00 73.50 87 ALA A CA 1
ATOM 624 C C . ALA A 1 87 ? 5.363 -20.487 16.863 1.00 73.50 87 ALA A C 1
ATOM 626 O O . ALA A 1 87 ? 5.120 -21.263 17.789 1.00 73.50 87 ALA A O 1
ATOM 627 N N . THR A 1 88 ? 6.385 -19.629 16.908 1.00 73.62 88 THR A N 1
ATOM 628 C CA . THR A 1 88 ? 7.283 -19.478 18.059 1.00 73.62 88 THR A CA 1
ATOM 629 C C . THR A 1 88 ? 6.793 -18.430 19.059 1.00 73.62 88 THR A C 1
ATOM 631 O O . THR A 1 88 ? 7.173 -18.466 20.233 1.00 73.62 88 THR A O 1
ATOM 634 N N . GLU A 1 89 ? 5.887 -17.545 18.638 1.00 72.38 89 GLU A N 1
ATOM 635 C CA . GLU A 1 89 ? 5.372 -16.445 19.442 1.00 72.38 89 GLU A CA 1
ATOM 636 C C . GLU A 1 89 ? 3.973 -16.795 19.981 1.00 72.38 89 GLU A C 1
ATOM 638 O O . GLU A 1 89 ? 2.988 -16.869 19.251 1.00 72.38 89 GLU A O 1
ATOM 643 N N . ARG A 1 90 ? 3.852 -17.020 21.300 1.00 58.78 90 ARG A N 1
ATOM 644 C CA . ARG A 1 90 ? 2.548 -17.321 21.942 1.00 58.78 90 ARG A CA 1
ATOM 645 C C . ARG A 1 9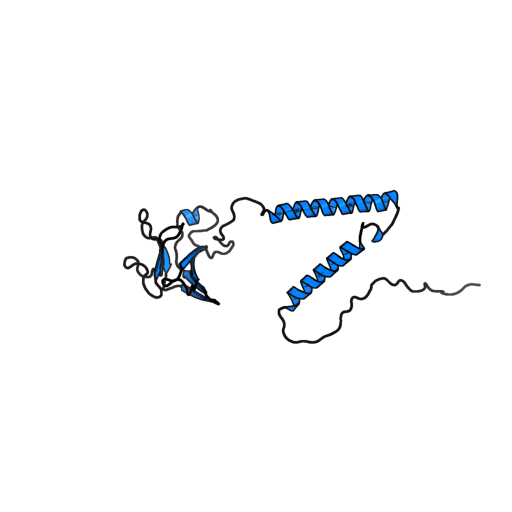0 ? 1.554 -16.156 21.874 1.00 58.78 90 ARG A C 1
ATOM 647 O O . ARG A 1 90 ? 0.362 -16.355 22.089 1.00 58.78 90 ARG A O 1
ATOM 654 N N . SER A 1 91 ? 2.052 -14.953 21.610 1.00 60.16 91 SER A N 1
ATOM 655 C CA . SER A 1 91 ? 1.275 -13.739 21.404 1.00 60.16 91 SER A CA 1
ATOM 656 C C . SER A 1 91 ? 1.600 -13.263 19.996 1.00 60.16 91 SER A C 1
ATOM 658 O O . SER A 1 91 ? 2.679 -12.726 19.793 1.00 60.16 91 SER A O 1
ATOM 660 N N . GLY A 1 92 ? 0.714 -13.518 19.029 1.00 63.06 92 GLY A N 1
ATOM 661 C CA . GLY A 1 92 ? 0.983 -13.222 17.620 1.00 63.06 92 GLY A CA 1
ATOM 662 C C . GLY A 1 92 ? 1.489 -11.794 17.408 1.00 63.06 92 GLY A C 1
ATOM 663 O O . GLY A 1 92 ? 0.960 -10.843 17.996 1.00 63.06 92 GLY A O 1
ATOM 664 N N . SER A 1 93 ? 2.519 -11.645 16.579 1.00 63.50 93 SER A N 1
ATOM 665 C CA . SER A 1 93 ? 3.074 -10.341 16.246 1.00 63.50 93 SER A CA 1
ATOM 666 C C . SER A 1 93 ? 2.111 -9.569 15.353 1.00 63.50 93 SER A C 1
ATOM 668 O O . SER A 1 93 ? 1.648 -10.012 14.298 1.00 63.50 93 SER A O 1
ATOM 670 N N . PHE A 1 94 ? 1.806 -8.366 15.817 1.00 67.38 94 PHE A N 1
ATOM 671 C CA . PHE A 1 94 ? 0.992 -7.396 15.114 1.00 67.38 94 PHE A CA 1
ATOM 672 C C . PHE A 1 94 ? 1.913 -6.300 14.610 1.00 67.38 94 PHE A C 1
ATOM 674 O O . PHE A 1 94 ? 2.630 -5.679 15.401 1.00 67.38 94 PHE A O 1
ATOM 681 N N . ARG A 1 95 ? 1.850 -6.026 13.309 1.00 70.69 95 ARG A N 1
ATOM 682 C CA . ARG A 1 95 ? 2.539 -4.884 12.721 1.00 70.69 95 ARG A CA 1
ATOM 683 C C . ARG A 1 95 ? 1.518 -3.939 12.114 1.00 70.69 95 ARG A C 1
ATOM 685 O O . ARG A 1 95 ? 0.780 -4.303 11.197 1.00 70.69 95 ARG A O 1
ATOM 692 N N . TYR A 1 96 ? 1.506 -2.714 12.625 1.00 74.31 96 TYR A N 1
ATOM 693 C CA . TYR A 1 96 ? 0.834 -1.616 11.955 1.00 74.31 96 TYR A CA 1
ATOM 694 C C . TYR A 1 96 ? 1.676 -1.234 10.737 1.00 74.31 96 TYR A C 1
ATOM 696 O O . TYR A 1 96 ? 2.850 -0.905 10.883 1.00 74.31 96 TYR A O 1
ATOM 704 N N . ILE A 1 97 ? 1.112 -1.373 9.538 1.00 71.62 97 ILE A N 1
ATOM 705 C CA . ILE A 1 97 ? 1.856 -1.145 8.289 1.00 71.62 97 ILE A CA 1
ATOM 706 C C . ILE A 1 97 ? 1.700 0.301 7.823 1.00 71.62 97 ILE A C 1
ATOM 708 O O . ILE A 1 97 ? 2.596 0.840 7.182 1.00 71.62 97 ILE A O 1
ATOM 712 N N . GLY A 1 98 ? 0.589 0.947 8.171 1.00 73.88 98 GLY A N 1
ATOM 713 C CA . GLY A 1 98 ? 0.374 2.350 7.856 1.00 73.88 98 GLY A CA 1
ATOM 714 C C . GLY A 1 98 ? -1.087 2.667 7.595 1.00 73.88 98 GLY A C 1
ATOM 715 O O . GLY A 1 98 ? -1.990 1.853 7.818 1.00 73.88 98 GLY A O 1
ATOM 716 N N . ARG A 1 99 ? -1.319 3.886 7.115 1.00 75.56 99 ARG A N 1
ATOM 717 C CA . ARG A 1 99 ? -2.652 4.397 6.812 1.00 75.56 99 ARG A CA 1
ATOM 718 C C . ARG A 1 99 ? -2.684 4.946 5.408 1.00 75.56 99 ARG A C 1
ATOM 720 O O . ARG A 1 99 ? -1.891 5.812 5.096 1.00 75.56 99 ARG A O 1
ATOM 727 N N . VAL A 1 100 ? -3.645 4.527 4.605 1.00 70.75 100 VAL A N 1
ATOM 728 C CA . VAL A 1 100 ? -3.799 4.982 3.226 1.00 70.75 100 VAL A CA 1
ATOM 729 C C . VAL A 1 100 ? -5.058 5.839 3.125 1.00 70.75 100 VAL A C 1
ATOM 731 O O . VAL A 1 100 ? -6.091 5.509 3.704 1.00 70.75 100 VAL A O 1
ATOM 734 N N . ALA A 1 101 ? -4.988 6.954 2.397 1.00 71.69 101 ALA A N 1
ATOM 735 C CA . ALA A 1 101 ? -6.185 7.693 2.003 1.00 71.69 101 ALA A CA 1
ATOM 736 C C . ALA A 1 101 ? -6.635 7.221 0.614 1.00 71.69 101 ALA A C 1
ATOM 738 O O . ALA A 1 101 ? -5.837 7.183 -0.326 1.00 71.69 101 ALA A O 1
ATOM 739 N N . MET A 1 102 ? -7.912 6.869 0.484 1.00 60.19 102 MET A N 1
ATOM 740 C CA . MET A 1 102 ? -8.530 6.462 -0.777 1.00 60.19 102 MET A CA 1
ATOM 741 C C . MET A 1 102 ? -9.172 7.674 -1.451 1.00 60.19 102 MET A C 1
ATOM 743 O O . MET A 1 102 ? -10.345 7.973 -1.227 1.00 60.19 102 MET A O 1
ATOM 747 N N . GLY A 1 103 ? -8.388 8.397 -2.253 1.00 58.62 103 GLY A N 1
ATOM 748 C CA . GLY A 1 103 ? -8.834 9.564 -3.015 1.00 58.62 103 GLY A CA 1
ATOM 749 C C . GLY A 1 103 ? -8.447 9.463 -4.487 1.00 58.62 103 GLY A C 1
ATOM 750 O O . GLY A 1 103 ? -7.392 8.930 -4.833 1.00 58.62 103 GLY A O 1
ATOM 751 N N . ASN A 1 104 ? -9.305 9.983 -5.365 1.00 48.06 104 ASN A N 1
ATOM 752 C CA . ASN A 1 104 ? -9.065 9.991 -6.805 1.00 48.06 104 ASN A CA 1
ATOM 753 C C . ASN A 1 104 ? -7.878 10.916 -7.118 1.00 48.06 104 ASN A C 1
ATOM 755 O O . ASN A 1 104 ? -8.021 12.135 -7.108 1.00 48.06 104 ASN A O 1
ATOM 759 N N . GLY A 1 105 ? -6.708 10.334 -7.385 1.00 49.44 105 GLY A N 1
ATOM 760 C CA . GLY A 1 105 ? -5.569 11.044 -7.966 1.00 49.44 105 GLY A CA 1
ATOM 761 C C . GLY A 1 105 ? -4.201 10.581 -7.481 1.00 49.44 105 GLY A C 1
ATOM 762 O O . GLY A 1 105 ? -3.290 10.509 -8.300 1.00 49.44 105 GLY A O 1
ATOM 763 N N . ARG A 1 106 ? -4.027 10.261 -6.190 1.00 49.72 106 ARG A N 1
ATOM 764 C CA . ARG A 1 106 ? -2.733 9.858 -5.602 1.00 49.72 106 ARG A CA 1
ATOM 765 C C . ARG A 1 106 ? -2.951 9.019 -4.340 1.00 49.72 106 ARG A C 1
ATOM 767 O O . ARG A 1 106 ? -3.712 9.417 -3.465 1.00 49.72 106 ARG A O 1
ATOM 774 N N . LEU A 1 107 ? -2.274 7.872 -4.241 1.00 56.47 107 LEU A N 1
ATOM 775 C CA . LEU A 1 107 ? -2.222 7.078 -3.010 1.00 56.47 107 LEU A CA 1
ATOM 776 C C . LEU A 1 107 ? -1.415 7.864 -1.971 1.00 56.47 107 LEU A C 1
ATOM 778 O O . LEU A 1 107 ? -0.213 8.052 -2.122 1.00 56.47 107 LEU A O 1
ATOM 782 N N . CYS A 1 108 ? -2.099 8.351 -0.942 1.00 61.62 108 CYS A N 1
ATOM 783 C CA . CYS A 1 108 ? -1.567 9.262 0.074 1.00 61.62 108 CYS A CA 1
ATOM 784 C C . CYS A 1 108 ? -0.665 8.617 1.133 1.00 61.62 108 CYS A C 1
ATOM 786 O O . CYS A 1 108 ? -0.266 9.270 2.085 1.00 61.62 108 CYS A O 1
ATOM 788 N N . SER A 1 109 ? -0.348 7.336 0.993 1.00 56.84 109 SER A N 1
ATOM 789 C CA . SER A 1 109 ? 0.642 6.695 1.845 1.00 56.84 109 SER A CA 1
ATOM 790 C C . SER A 1 109 ? 1.175 5.464 1.144 1.00 56.84 109 SER A C 1
ATOM 792 O O . SER A 1 109 ? 0.656 4.356 1.234 1.00 56.84 109 SER A O 1
ATOM 794 N N . LEU A 1 110 ? 2.210 5.699 0.365 1.00 52.38 110 LEU A N 1
ATOM 795 C CA . LEU A 1 110 ? 3.390 4.873 0.473 1.00 52.38 110 LEU A CA 1
ATOM 796 C C . LEU A 1 110 ? 4.380 5.808 1.133 1.00 52.38 110 LEU A C 1
ATOM 798 O O . LEU A 1 110 ? 4.483 6.947 0.684 1.00 52.38 110 LEU A O 1
ATOM 802 N N . GLU A 1 111 ? 5.023 5.363 2.206 1.00 47.19 111 GLU A N 1
ATOM 803 C CA . GLU A 1 111 ? 6.213 6.004 2.751 1.00 47.19 111 GLU A CA 1
ATOM 804 C C . GLU A 1 111 ? 7.092 6.430 1.575 1.00 47.19 111 GLU A C 1
ATOM 806 O O . GLU A 1 111 ? 7.722 5.605 0.911 1.00 47.19 111 GLU A O 1
ATOM 811 N N . GLN A 1 112 ? 6.985 7.704 1.198 1.00 49.47 112 GLN A N 1
ATOM 812 C CA . GLN A 1 112 ? 7.642 8.212 0.014 1.00 49.47 112 GLN A CA 1
ATOM 813 C C . GLN A 1 112 ? 9.095 8.286 0.455 1.00 49.47 112 GLN A C 1
ATOM 815 O O . GLN A 1 112 ? 9.366 9.038 1.396 1.00 49.47 112 GLN A O 1
ATOM 820 N N . PRO A 1 113 ? 10.019 7.496 -0.130 1.00 48.50 113 PRO A N 1
ATOM 821 C CA . PRO A 1 113 ? 11.411 7.556 0.273 1.00 48.50 113 PRO A CA 1
ATOM 822 C C . PRO A 1 113 ? 11.835 8.999 0.055 1.00 48.50 113 PRO A C 1
ATOM 824 O O . PRO A 1 113 ? 11.834 9.492 -1.078 1.00 48.50 113 PRO A O 1
ATOM 827 N N . GLN A 1 114 ? 12.056 9.718 1.150 1.00 46.75 114 GLN A N 1
ATOM 828 C CA . GLN A 1 114 ? 12.327 11.135 1.067 1.00 46.75 114 GLN A CA 1
ATOM 829 C C . GLN A 1 114 ? 13.653 11.319 0.332 1.00 46.75 114 GLN A C 1
ATOM 831 O O . GLN A 1 114 ? 14.693 10.851 0.779 1.00 46.75 114 GLN A O 1
ATOM 836 N N . GLY A 1 115 ? 13.574 11.990 -0.817 1.00 59.56 115 GLY A N 1
ATOM 837 C CA . GLY A 1 115 ? 14.679 12.702 -1.448 1.00 59.56 115 GLY A CA 1
ATOM 838 C C . GLY A 1 115 ? 15.888 11.862 -1.859 1.00 59.56 115 GLY A C 1
ATOM 839 O O . GLY A 1 115 ? 16.919 11.880 -1.198 1.00 59.56 115 GLY A O 1
ATOM 840 N N . GLY A 1 116 ? 15.817 11.240 -3.034 1.00 65.31 116 GLY A N 1
ATOM 841 C CA . GLY A 1 116 ? 16.995 10.753 -3.749 1.00 65.31 116 GLY A CA 1
ATOM 842 C C . GLY A 1 116 ? 16.621 9.811 -4.884 1.00 65.31 116 GLY A C 1
ATOM 843 O O . GLY A 1 116 ? 15.753 8.957 -4.724 1.00 65.31 116 GLY A O 1
ATOM 844 N N . LEU A 1 117 ? 17.271 9.951 -6.044 1.00 69.88 117 LEU A N 1
ATOM 845 C CA . LEU A 1 117 ? 17.242 8.894 -7.058 1.00 69.88 117 LEU A CA 1
ATOM 846 C C . LEU A 1 117 ? 17.750 7.606 -6.388 1.00 69.88 117 LEU A C 1
ATOM 848 O O . LEU A 1 117 ? 18.798 7.657 -5.738 1.00 69.88 117 LEU A O 1
ATOM 852 N N . PRO A 1 118 ? 17.046 6.464 -6.511 1.00 77.75 118 PRO A N 1
ATOM 853 C CA . PRO A 1 118 ? 17.516 5.226 -5.909 1.00 77.75 118 PRO A CA 1
ATOM 854 C C . PRO A 1 118 ? 18.914 4.915 -6.449 1.00 77.75 118 PRO A C 1
ATOM 856 O O . PRO A 1 118 ? 19.204 5.173 -7.619 1.00 77.75 118 PRO A O 1
ATOM 859 N N . ALA A 1 119 ? 19.791 4.360 -5.610 1.00 80.06 119 ALA A N 1
ATOM 860 C CA . ALA A 1 119 ? 21.178 4.079 -5.991 1.00 80.06 119 ALA A CA 1
ATOM 861 C C . ALA A 1 119 ? 21.274 3.251 -7.290 1.00 80.06 119 ALA A C 1
ATOM 863 O O . ALA A 1 119 ? 22.178 3.452 -8.101 1.00 80.06 119 ALA A O 1
ATOM 864 N N . SER A 1 120 ? 20.287 2.382 -7.529 1.00 79.25 120 SER A N 1
ATOM 865 C CA . SER A 1 120 ? 20.131 1.627 -8.771 1.00 79.25 120 SER A CA 1
ATOM 866 C C . SER A 1 120 ? 19.886 2.514 -9.996 1.00 79.25 120 SER A C 1
ATOM 868 O O . SER A 1 120 ? 20.482 2.265 -11.036 1.00 79.25 120 SER A O 1
ATOM 870 N N . ALA A 1 121 ? 19.082 3.576 -9.896 1.00 87.88 121 ALA A N 1
ATOM 871 C CA . ALA A 1 121 ? 18.856 4.502 -11.006 1.00 87.88 121 ALA A CA 1
ATOM 872 C C . ALA A 1 121 ? 20.138 5.255 -11.383 1.00 87.88 121 ALA A C 1
ATOM 874 O O . ALA A 1 121 ? 20.452 5.370 -12.565 1.00 87.88 121 ALA A O 1
ATOM 875 N N . ILE A 1 122 ? 20.918 5.709 -10.397 1.00 89.50 122 ILE A N 1
ATOM 876 C CA . ILE A 1 122 ? 22.200 6.387 -10.653 1.00 89.50 122 ILE A CA 1
ATOM 877 C C . ILE A 1 122 ? 23.188 5.420 -11.322 1.00 89.50 122 ILE A C 1
ATOM 879 O O . ILE A 1 122 ? 23.788 5.762 -12.341 1.00 89.50 122 ILE A O 1
ATOM 883 N N . ALA A 1 123 ? 23.313 4.194 -10.803 1.00 88.25 123 ALA A N 1
ATOM 884 C CA . ALA A 1 123 ? 24.179 3.170 -11.385 1.00 88.25 123 ALA A CA 1
ATOM 885 C C . ALA A 1 123 ? 23.784 2.822 -12.834 1.00 88.25 123 ALA A C 1
ATOM 887 O O . ALA A 1 123 ? 24.655 2.710 -13.698 1.00 88.25 123 ALA A O 1
ATOM 888 N N . LEU A 1 124 ? 22.481 2.713 -13.119 1.00 88.88 124 LEU A N 1
ATOM 889 C CA . LEU A 1 124 ? 21.967 2.461 -14.469 1.00 88.88 124 LEU A CA 1
ATOM 890 C C . LEU A 1 124 ? 22.302 3.600 -15.437 1.00 88.88 124 LEU A C 1
ATOM 892 O O . LEU A 1 124 ? 22.730 3.335 -16.558 1.00 88.88 124 LEU A O 1
ATOM 896 N N . ILE A 1 125 ? 22.159 4.857 -15.007 1.00 92.38 125 ILE A N 1
ATOM 897 C CA . ILE A 1 125 ? 22.478 6.027 -15.839 1.00 92.38 125 ILE A CA 1
ATOM 898 C C . ILE A 1 125 ? 23.972 6.053 -16.187 1.00 92.38 125 ILE A C 1
ATOM 900 O O . ILE A 1 125 ? 24.332 6.247 -17.350 1.00 92.38 125 ILE A O 1
ATOM 904 N N . VAL A 1 126 ? 24.850 5.815 -15.205 1.00 93.81 126 VAL A N 1
ATOM 905 C CA . VAL A 1 126 ? 26.304 5.774 -15.431 1.00 93.81 126 VAL A CA 1
ATOM 906 C C . VAL A 1 126 ? 26.665 4.656 -16.408 1.00 93.81 126 VAL A C 1
ATOM 908 O O . VAL A 1 126 ? 27.356 4.909 -17.396 1.00 93.81 126 VAL A O 1
ATOM 911 N N . LEU A 1 127 ? 26.148 3.443 -16.196 1.00 91.44 127 LEU A N 1
ATOM 912 C CA . LEU A 1 127 ? 26.408 2.299 -17.071 1.00 91.44 127 LEU A CA 1
ATOM 913 C C . LEU A 1 127 ? 25.930 2.555 -18.509 1.00 91.44 127 LEU A C 1
ATOM 915 O O . LEU A 1 127 ? 26.666 2.289 -19.460 1.00 91.44 127 LEU A O 1
ATOM 919 N N . LEU A 1 128 ? 24.739 3.136 -18.674 1.00 91.56 128 LEU A N 1
ATOM 920 C CA . LEU A 1 128 ? 24.192 3.484 -19.984 1.00 91.56 128 LEU A CA 1
ATOM 921 C C . LEU A 1 128 ? 25.045 4.545 -20.696 1.00 91.56 128 LEU A C 1
ATOM 923 O O . LEU A 1 128 ? 25.293 4.432 -21.895 1.00 91.56 128 LEU A O 1
ATOM 927 N N . SER A 1 129 ? 25.546 5.549 -19.970 1.00 93.25 129 SER A N 1
ATOM 928 C CA . SER A 1 129 ? 26.409 6.587 -20.551 1.00 93.25 129 SER A CA 1
ATOM 929 C C . SER A 1 129 ? 27.754 6.032 -21.048 1.00 93.25 129 SER A C 1
ATOM 931 O O . SER A 1 129 ? 28.198 6.354 -22.156 1.00 93.25 129 SER A O 1
ATOM 933 N N . LEU A 1 130 ? 28.376 5.130 -20.282 1.00 91.00 130 LEU A N 1
ATOM 934 C CA . LEU A 1 130 ? 29.602 4.435 -20.684 1.00 91.00 130 LEU A CA 1
ATOM 935 C C . LEU A 1 130 ? 29.354 3.532 -21.895 1.00 91.00 130 LEU A C 1
ATOM 937 O O . LEU A 1 130 ? 30.162 3.495 -22.821 1.00 91.00 130 LEU A O 1
ATOM 941 N N . PHE A 1 131 ? 28.203 2.865 -21.934 1.00 86.88 131 PHE A N 1
ATOM 942 C CA . PHE A 1 131 ? 27.814 2.030 -23.061 1.00 86.88 131 PHE A CA 1
ATOM 943 C C . PHE A 1 131 ? 27.615 2.841 -24.354 1.00 86.88 131 PHE A C 1
ATOM 945 O O . PHE A 1 131 ? 28.162 2.484 -25.399 1.00 86.88 131 PHE A O 1
ATOM 952 N N . ILE A 1 132 ? 26.909 3.975 -24.289 1.00 88.75 132 ILE A N 1
ATOM 953 C CA . ILE A 1 132 ? 26.694 4.853 -25.452 1.00 88.75 132 ILE A CA 1
ATOM 954 C C . ILE A 1 132 ? 28.021 5.431 -25.952 1.00 88.75 132 ILE A C 1
ATOM 956 O O . ILE A 1 132 ? 28.286 5.409 -27.154 1.00 88.75 132 ILE A O 1
ATOM 960 N N . SER A 1 133 ? 28.881 5.916 -25.052 1.00 90.19 133 SER A N 1
ATOM 961 C CA . SER A 1 133 ? 30.191 6.448 -25.451 1.00 90.19 133 SER A CA 1
ATOM 962 C C . SER A 1 133 ? 31.077 5.379 -26.102 1.00 90.19 133 SER A C 1
ATOM 964 O O . SER A 1 133 ? 31.694 5.654 -27.132 1.00 90.19 133 SER A O 1
ATOM 966 N N . TYR A 1 134 ? 31.069 4.143 -25.592 1.00 86.62 134 TYR A N 1
ATOM 967 C CA . TYR A 1 134 ? 31.762 3.008 -26.207 1.00 86.62 134 TYR A CA 1
ATOM 968 C C . TYR A 1 134 ? 31.274 2.731 -27.638 1.00 86.62 134 TYR A C 1
ATOM 970 O O . TYR A 1 134 ? 32.093 2.580 -28.549 1.00 86.62 134 TYR A O 1
ATOM 978 N N . LEU A 1 135 ? 29.954 2.720 -27.860 1.00 83.75 135 LEU A N 1
ATOM 979 C CA . LEU A 1 135 ? 29.381 2.514 -29.192 1.00 83.75 135 LEU A CA 1
ATOM 980 C C . LEU A 1 135 ? 29.720 3.656 -30.154 1.00 83.75 135 LEU A C 1
ATOM 982 O O . LEU A 1 135 ? 30.093 3.385 -31.291 1.00 83.75 135 LEU A O 1
ATOM 986 N N . LEU A 1 136 ? 29.638 4.915 -29.715 1.00 84.25 136 LEU A N 1
ATOM 987 C CA . LEU A 1 136 ? 29.940 6.074 -30.560 1.00 84.25 136 LEU A CA 1
ATOM 988 C C . LEU A 1 136 ? 31.418 6.133 -30.954 1.00 84.25 136 LEU A C 1
ATOM 990 O O . LEU A 1 136 ? 31.728 6.321 -32.129 1.00 84.25 136 LEU A O 1
ATOM 994 N N . ILE A 1 137 ? 32.330 5.940 -29.997 1.00 85.12 137 ILE A N 1
ATOM 995 C CA . ILE A 1 137 ? 33.777 5.963 -30.252 1.00 85.12 137 ILE A CA 1
ATOM 996 C C . ILE A 1 137 ? 34.170 4.779 -31.135 1.00 85.12 137 ILE A C 1
ATOM 998 O O . ILE A 1 137 ? 34.882 4.945 -32.125 1.00 85.12 137 ILE A O 1
ATOM 1002 N N . GLY A 1 138 ? 33.672 3.583 -30.822 1.00 80.50 138 GLY A N 1
ATOM 1003 C CA . GLY A 1 138 ? 33.961 2.395 -31.610 1.00 80.50 138 GLY A CA 1
ATOM 1004 C C . GLY A 1 138 ? 33.382 2.460 -33.026 1.00 80.50 138 GLY A C 1
ATOM 1005 O O . GLY A 1 138 ? 34.080 2.117 -33.981 1.00 80.50 138 GLY A O 1
ATOM 1006 N N . ALA A 1 139 ? 32.164 2.986 -33.190 1.00 75.88 139 ALA A N 1
ATOM 1007 C CA . ALA A 1 139 ? 31.575 3.223 -34.505 1.00 75.88 139 ALA A CA 1
ATOM 1008 C C . ALA A 1 139 ? 32.317 4.316 -35.284 1.00 75.88 139 ALA A C 1
ATOM 1010 O O . ALA A 1 139 ? 32.524 4.170 -36.488 1.00 75.88 139 ALA A O 1
ATOM 1011 N N . ALA A 1 140 ? 32.774 5.382 -34.620 1.00 77.25 140 ALA A N 1
ATOM 1012 C CA . ALA A 1 140 ? 33.583 6.421 -35.248 1.00 77.25 140 ALA A CA 1
ATOM 1013 C C . ALA A 1 140 ? 34.916 5.854 -35.761 1.00 77.25 140 ALA A C 1
ATOM 1015 O O . ALA A 1 140 ? 35.255 6.064 -36.923 1.00 77.25 140 ALA A O 1
ATOM 1016 N N . ILE A 1 141 ? 35.638 5.068 -34.958 1.00 77.69 141 ILE A N 1
ATOM 1017 C CA . ILE A 1 141 ? 36.901 4.441 -35.384 1.00 77.69 141 ILE A CA 1
ATOM 1018 C C . ILE A 1 141 ? 36.665 3.505 -36.577 1.00 77.69 141 ILE A C 1
ATOM 1020 O O . ILE A 1 141 ? 37.380 3.575 -37.576 1.00 77.69 141 ILE A O 1
ATOM 1024 N N . GLN A 1 142 ? 35.628 2.669 -36.533 1.00 68.56 142 GLN A N 1
ATOM 1025 C CA . GLN A 1 142 ? 35.319 1.736 -37.622 1.00 68.56 142 GLN A CA 1
ATOM 1026 C C . GLN A 1 142 ? 34.860 2.441 -38.906 1.00 68.56 142 GLN A C 1
ATOM 1028 O O . GLN A 1 142 ? 35.191 2.003 -40.011 1.00 68.56 142 GLN A O 1
ATOM 1033 N N . ARG A 1 143 ? 34.165 3.574 -38.778 1.00 68.00 143 ARG A N 1
ATOM 1034 C CA . ARG A 1 143 ? 33.682 4.365 -39.913 1.00 68.00 143 ARG A CA 1
ATOM 1035 C C . ARG A 1 143 ? 34.772 5.235 -40.538 1.00 68.00 143 ARG A C 1
ATOM 1037 O O . ARG A 1 143 ? 34.860 5.293 -41.762 1.00 68.00 143 ARG A O 1
ATOM 1044 N N . PHE A 1 144 ? 35.599 5.895 -39.728 1.00 69.12 144 PHE A N 1
ATOM 1045 C CA . PHE A 1 144 ? 36.619 6.831 -40.213 1.00 69.12 144 PHE A CA 1
ATOM 1046 C C . PHE A 1 144 ? 37.938 6.148 -40.585 1.00 69.12 144 PHE A C 1
ATOM 1048 O O . PHE A 1 144 ? 38.555 6.549 -41.569 1.00 69.12 144 PHE A O 1
ATOM 1055 N N . VAL A 1 145 ? 38.354 5.104 -39.860 1.00 66.88 145 VAL A N 1
ATOM 1056 C CA . VAL A 1 145 ? 39.627 4.406 -40.122 1.00 66.88 145 VAL A CA 1
ATOM 1057 C C . VAL A 1 145 ? 39.429 3.237 -41.083 1.00 66.88 145 VAL A C 1
ATOM 1059 O O . VAL A 1 145 ? 40.178 3.094 -42.045 1.00 66.88 145 VAL A O 1
ATOM 1062 N N . PHE A 1 146 ? 38.392 2.423 -40.870 1.00 65.94 146 PHE A N 1
ATOM 1063 C CA . PHE A 1 146 ? 38.191 1.184 -41.630 1.00 65.94 146 PHE A CA 1
ATOM 1064 C C . PHE A 1 146 ? 37.177 1.305 -42.779 1.00 65.94 146 PHE A C 1
ATOM 1066 O O . PHE A 1 146 ? 36.985 0.336 -43.509 1.00 65.94 146 PHE A O 1
ATOM 1073 N N . LYS A 1 147 ? 36.543 2.479 -42.962 1.00 64.12 147 LYS A N 1
ATOM 1074 C CA . LYS A 1 147 ? 35.569 2.788 -44.035 1.00 64.12 147 LYS A CA 1
ATOM 1075 C C . LYS A 1 147 ? 34.444 1.749 -44.210 1.00 64.12 147 LYS A C 1
ATOM 1077 O O . LYS A 1 147 ? 33.850 1.663 -45.286 1.00 64.12 147 LYS A O 1
ATOM 1082 N N . ARG A 1 148 ? 34.115 0.976 -43.173 1.00 53.66 148 ARG A N 1
ATOM 1083 C CA . ARG A 1 148 ? 33.049 -0.036 -43.244 1.00 53.66 148 ARG A CA 1
ATOM 1084 C C . ARG A 1 148 ? 31.673 0.633 -43.229 1.00 53.66 148 ARG A C 1
ATOM 1086 O O . ARG A 1 148 ? 31.470 1.623 -42.525 1.00 53.66 148 ARG A O 1
ATOM 1093 N N . ARG A 1 149 ? 30.733 0.115 -44.024 1.00 53.41 149 ARG A N 1
ATOM 1094 C CA . ARG A 1 149 ? 29.353 0.619 -44.141 1.00 53.41 149 ARG A CA 1
ATOM 1095 C C . ARG A 1 149 ? 28.382 -0.495 -43.747 1.00 53.41 149 ARG A C 1
ATOM 1097 O O . ARG A 1 149 ? 28.486 -1.585 -44.281 1.00 53.41 149 ARG A O 1
ATOM 1104 N N . GLY A 1 150 ? 27.435 -0.209 -42.853 1.00 64.50 150 GLY A N 1
ATOM 1105 C CA . GLY A 1 150 ? 26.400 -1.161 -42.419 1.00 64.50 150 GLY A CA 1
ATOM 1106 C C . GLY A 1 150 ? 26.539 -1.619 -40.960 1.00 64.50 150 GLY A C 1
ATOM 1107 O O . GLY A 1 150 ? 27.249 -0.995 -40.172 1.00 64.50 150 GLY A O 1
ATOM 1108 N N . LEU A 1 151 ? 25.852 -2.714 -40.601 1.00 56.12 151 LEU A N 1
ATOM 1109 C CA . LEU A 1 151 ? 25.804 -3.320 -39.249 1.00 56.12 151 LEU A CA 1
ATOM 1110 C C . LEU A 1 151 ? 27.178 -3.727 -38.687 1.00 56.12 151 LEU A C 1
ATOM 1112 O O . LEU A 1 151 ? 27.346 -3.927 -37.487 1.00 56.12 151 LEU A O 1
ATOM 1116 N N . GLU A 1 152 ? 28.177 -3.808 -39.554 1.00 59.12 152 GLU A N 1
ATOM 1117 C CA . GLU A 1 152 ? 29.572 -4.097 -39.237 1.00 59.12 152 GLU A CA 1
ATOM 1118 C C . GLU A 1 152 ? 30.366 -2.892 -38.697 1.00 59.12 152 GLU A C 1
ATOM 1120 O O . GLU A 1 152 ? 31.544 -3.041 -38.380 1.00 59.12 152 GLU A O 1
ATOM 1125 N N . SER A 1 153 ? 29.736 -1.716 -38.544 1.00 57.44 153 SER A N 1
ATOM 1126 C CA . SER A 1 153 ? 30.322 -0.569 -37.829 1.00 57.44 153 SER A CA 1
ATOM 1127 C C . SER A 1 153 ? 30.096 -0.607 -36.309 1.00 57.44 153 SER A C 1
ATOM 1129 O O . SER A 1 153 ? 30.411 0.369 -35.625 1.00 57.44 153 SER A O 1
ATOM 1131 N N . ILE A 1 154 ? 29.504 -1.678 -35.771 1.00 64.44 154 ILE A N 1
ATOM 1132 C CA . ILE A 1 154 ? 29.294 -1.851 -34.332 1.00 64.44 154 ILE A CA 1
ATOM 1133 C C . ILE A 1 154 ? 30.404 -2.758 -33.772 1.00 64.44 154 ILE A C 1
ATOM 1135 O O . ILE A 1 154 ? 30.491 -3.934 -34.144 1.00 64.44 154 ILE A O 1
ATOM 1139 N N . PRO A 1 155 ? 31.235 -2.270 -32.832 1.00 63.34 155 PRO A N 1
ATOM 1140 C CA . PRO A 1 155 ? 32.227 -3.096 -32.151 1.00 63.34 155 PRO A CA 1
ATOM 1141 C C . PRO A 1 155 ? 31.568 -4.263 -31.414 1.00 63.34 155 PRO A C 1
ATOM 1143 O O . PRO A 1 155 ? 30.635 -4.061 -30.638 1.00 63.34 155 PRO A O 1
ATOM 1146 N N . ASN A 1 156 ? 32.075 -5.481 -31.625 1.00 69.06 156 ASN A N 1
ATOM 1147 C CA . ASN A 1 156 ? 31.586 -6.703 -30.973 1.00 69.06 156 ASN A CA 1
ATOM 1148 C C . ASN A 1 156 ? 30.075 -6.956 -31.158 1.00 69.06 156 ASN A C 1
ATOM 1150 O O . ASN A 1 156 ? 29.406 -7.448 -30.251 1.00 69.06 156 ASN A O 1
ATOM 1154 N N . TYR A 1 157 ? 29.528 -6.649 -32.341 1.00 69.31 157 TYR A N 1
ATOM 1155 C CA . TYR A 1 157 ? 28.109 -6.838 -32.686 1.00 69.31 157 TYR A CA 1
ATOM 1156 C C . TYR A 1 157 ? 27.549 -8.232 -32.341 1.00 69.31 157 TYR A C 1
ATOM 1158 O O . TYR A 1 157 ? 26.407 -8.354 -31.906 1.00 69.31 157 TYR A O 1
ATOM 1166 N N . THR A 1 158 ? 28.358 -9.288 -32.467 1.00 72.62 158 THR A N 1
ATOM 1167 C CA . THR A 1 158 ? 27.968 -10.666 -32.119 1.00 72.62 158 THR A CA 1
ATOM 1168 C C . THR A 1 158 ? 27.639 -10.846 -30.636 1.00 72.62 158 THR A C 1
ATOM 1170 O O . THR A 1 158 ? 26.764 -11.642 -30.304 1.00 72.62 158 THR A O 1
ATOM 1173 N N . VAL A 1 159 ? 28.300 -10.104 -29.744 1.00 77.00 159 VAL A N 1
ATOM 1174 C CA . VAL A 1 159 ? 28.030 -10.121 -28.299 1.00 77.00 159 VAL A CA 1
ATOM 1175 C C . VAL A 1 159 ? 26.729 -9.379 -27.996 1.00 77.00 159 VAL A C 1
ATOM 1177 O O . VAL A 1 159 ? 25.882 -9.902 -27.278 1.00 77.00 159 VAL A O 1
ATOM 1180 N N . TRP A 1 160 ? 26.530 -8.201 -28.595 1.00 74.81 160 TRP A N 1
ATOM 1181 C CA . TRP A 1 160 ? 25.316 -7.396 -28.403 1.00 74.81 160 TRP A CA 1
ATOM 1182 C C . TRP A 1 160 ? 24.065 -8.079 -28.943 1.00 74.81 160 TRP A C 1
ATOM 1184 O O . TRP A 1 160 ? 23.017 -8.037 -28.305 1.00 74.81 160 TRP A O 1
ATOM 1194 N N . ARG A 1 161 ? 24.190 -8.765 -30.082 1.00 73.00 161 ARG A N 1
ATOM 1195 C CA . ARG A 1 161 ? 23.107 -9.567 -30.649 1.00 73.00 161 ARG A CA 1
ATOM 1196 C C . ARG A 1 161 ? 22.691 -10.691 -29.700 1.00 73.00 161 ARG A C 1
ATOM 1198 O O . ARG A 1 161 ? 21.520 -10.777 -29.367 1.00 73.00 161 ARG A O 1
ATOM 1205 N N . ARG A 1 162 ? 23.654 -11.457 -29.168 1.00 76.12 162 ARG A N 1
ATOM 1206 C CA . ARG A 1 162 ? 23.386 -12.513 -28.172 1.00 76.12 162 ARG A CA 1
ATOM 1207 C C . ARG A 1 162 ? 22.730 -11.977 -26.903 1.00 76.12 162 ARG A C 1
ATOM 1209 O O . ARG A 1 162 ? 21.864 -12.632 -26.343 1.00 76.12 162 ARG A O 1
ATOM 1216 N N . PHE A 1 163 ? 23.138 -10.796 -26.444 1.00 77.81 163 PHE A N 1
ATOM 1217 C CA . PHE A 1 163 ? 22.514 -10.163 -25.285 1.00 77.81 163 PHE A CA 1
ATOM 1218 C C . PHE A 1 163 ? 21.054 -9.764 -25.562 1.00 77.81 163 PHE A C 1
ATOM 1220 O O . PHE A 1 163 ? 20.192 -9.993 -24.718 1.00 77.81 163 PHE A O 1
ATOM 1227 N N . GLY A 1 164 ? 20.767 -9.216 -26.747 1.00 77.25 164 GLY A N 1
ATOM 1228 C CA . GLY A 1 164 ? 19.403 -8.913 -27.187 1.00 77.25 164 GLY A CA 1
ATOM 1229 C C . GLY A 1 164 ? 18.531 -10.161 -27.339 1.00 77.25 164 GLY A C 1
ATOM 1230 O O . GLY A 1 164 ? 17.391 -10.155 -26.882 1.00 77.25 164 GLY A O 1
ATOM 1231 N N . ASP A 1 165 ? 19.091 -11.238 -27.894 1.00 79.94 165 ASP A N 1
ATOM 1232 C CA . ASP A 1 165 ? 18.413 -12.532 -28.020 1.00 79.94 165 ASP A CA 1
ATOM 1233 C C . ASP A 1 165 ? 18.052 -13.090 -26.624 1.00 79.94 165 ASP A C 1
ATOM 1235 O O . ASP A 1 165 ? 16.895 -13.410 -26.369 1.00 79.94 165 ASP A O 1
ATOM 1239 N N . CYS A 1 166 ? 18.985 -13.071 -25.660 1.00 76.81 166 CYS A N 1
ATOM 1240 C CA . CYS A 1 166 ? 18.708 -13.489 -24.277 1.00 76.81 166 CYS A CA 1
ATOM 1241 C C . CYS A 1 166 ? 17.643 -12.627 -23.568 1.00 76.81 166 CYS A C 1
ATOM 1243 O O . CYS A 1 166 ? 16.891 -13.133 -22.736 1.00 76.81 166 CYS A O 1
ATOM 1245 N N . LEU A 1 167 ? 17.580 -11.319 -23.847 1.00 78.19 167 LEU A N 1
ATOM 1246 C CA . LEU A 1 167 ? 16.536 -10.446 -23.294 1.00 78.19 167 LEU A CA 1
ATOM 1247 C C . LEU A 1 167 ? 15.156 -10.752 -23.894 1.00 78.19 167 LEU A C 1
ATOM 1249 O O . LEU A 1 167 ? 14.158 -10.695 -23.174 1.00 78.19 167 LEU A O 1
ATOM 1253 N N . ALA A 1 168 ? 15.096 -11.092 -25.184 1.00 77.06 168 ALA A N 1
ATOM 1254 C CA . ALA A 1 168 ? 13.865 -11.533 -25.835 1.00 77.06 168 ALA A CA 1
ATOM 1255 C C . ALA A 1 168 ? 13.369 -12.863 -25.242 1.00 77.06 168 ALA A C 1
ATOM 1257 O O . ALA A 1 168 ? 12.187 -12.975 -24.916 1.00 77.06 168 ALA A O 1
ATOM 1258 N N . ASP A 1 169 ? 14.282 -13.804 -24.988 1.00 73.00 169 ASP A N 1
ATOM 1259 C CA . ASP A 1 169 ? 13.974 -15.075 -24.319 1.00 73.00 169 ASP A CA 1
ATOM 1260 C C . ASP A 1 169 ? 13.466 -14.861 -22.882 1.00 73.00 169 ASP A C 1
ATOM 1262 O O . ASP A 1 169 ? 12.525 -15.519 -22.433 1.00 73.00 169 ASP A O 1
ATOM 1266 N N . GLY A 1 170 ? 14.040 -13.897 -22.152 1.00 73.94 170 GLY A N 1
ATOM 1267 C CA . GLY A 1 170 ? 13.557 -13.514 -20.822 1.00 73.94 170 GLY A CA 1
ATOM 1268 C C . GLY A 1 170 ? 12.138 -12.934 -20.840 1.00 73.94 170 GLY A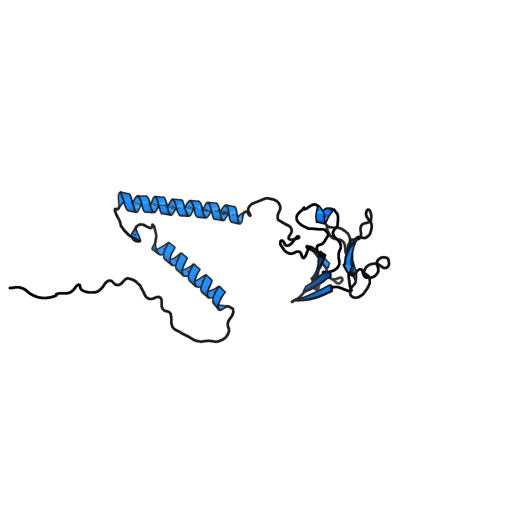 C 1
ATOM 1269 O O . GLY A 1 170 ? 11.353 -13.193 -19.927 1.00 73.94 170 GLY A O 1
ATOM 1270 N N . CYS A 1 171 ? 11.785 -12.185 -21.887 1.00 67.44 171 CYS A N 1
ATOM 1271 C CA . CYS A 1 171 ? 10.434 -11.662 -22.083 1.00 67.44 171 CYS A CA 1
ATOM 1272 C C . CYS A 1 171 ? 9.433 -12.791 -22.383 1.00 67.44 171 CYS A C 1
ATOM 1274 O O . CYS A 1 171 ? 8.367 -12.832 -21.771 1.00 67.44 171 CYS A O 1
ATOM 1276 N N . ASP A 1 172 ? 9.794 -13.754 -23.239 1.00 71.94 172 ASP A N 1
ATOM 1277 C CA . ASP A 1 172 ? 8.948 -14.919 -23.541 1.00 71.94 172 ASP A CA 1
ATOM 1278 C C . ASP A 1 172 ? 8.716 -15.796 -22.296 1.00 71.94 172 ASP A C 1
ATOM 1280 O O . ASP A 1 172 ? 7.591 -16.225 -22.028 1.00 71.94 172 ASP A O 1
ATOM 1284 N N . PHE A 1 173 ? 9.743 -15.970 -21.454 1.00 63.66 173 PHE A N 1
ATOM 1285 C CA . PHE A 1 173 ? 9.625 -16.683 -20.177 1.00 63.66 173 PHE A CA 1
ATOM 1286 C C . PHE A 1 173 ? 8.614 -16.027 -19.222 1.00 63.66 173 PHE A C 1
ATOM 1288 O O . PHE A 1 173 ? 7.799 -16.713 -18.600 1.00 63.66 173 PHE A O 1
ATOM 1295 N N . VAL A 1 174 ? 8.628 -14.694 -19.117 1.00 69.88 174 VAL A N 1
ATOM 1296 C CA . VAL A 1 174 ? 7.691 -13.950 -18.259 1.00 69.88 174 VAL A CA 1
ATOM 1297 C C . VAL A 1 174 ? 6.284 -13.942 -18.864 1.00 69.88 174 VAL A C 1
ATOM 1299 O O . VAL A 1 174 ? 5.314 -14.215 -18.155 1.00 69.88 174 VAL A O 1
ATOM 1302 N N . CYS A 1 175 ? 6.156 -13.702 -20.170 1.00 64.94 175 CYS A N 1
ATOM 1303 C CA . CYS A 1 175 ? 4.869 -13.595 -20.859 1.00 64.94 175 CYS A CA 1
ATOM 1304 C C . CYS A 1 175 ? 4.132 -14.937 -21.026 1.00 64.94 175 CYS A C 1
ATOM 1306 O O . CYS A 1 175 ? 2.902 -14.938 -21.078 1.00 64.94 175 CYS A O 1
ATOM 1308 N N . ARG A 1 176 ? 4.827 -16.085 -21.053 1.00 59.25 176 ARG A N 1
ATOM 1309 C CA . ARG A 1 176 ? 4.197 -17.422 -21.152 1.00 59.25 176 ARG A CA 1
ATOM 1310 C C . ARG A 1 176 ? 3.837 -18.062 -19.811 1.00 59.25 176 ARG A C 1
ATOM 1312 O O . ARG A 1 176 ? 3.194 -19.110 -19.793 1.00 59.25 176 ARG A O 1
ATOM 1319 N N . SER A 1 177 ? 4.184 -17.440 -18.685 1.00 54.03 177 SER A N 1
ATOM 1320 C CA . SER A 1 177 ? 3.906 -17.992 -17.349 1.00 54.03 177 SER A CA 1
ATOM 1321 C C . SER A 1 177 ? 2.420 -17.958 -16.926 1.00 54.03 177 SER A C 1
ATOM 1323 O O . SER A 1 177 ? 2.083 -18.438 -15.846 1.00 54.03 177 SER A O 1
ATOM 1325 N N . GLY A 1 178 ? 1.516 -17.447 -17.777 1.00 54.03 178 GLY A N 1
ATOM 1326 C CA . GLY A 1 178 ? 0.096 -17.225 -17.462 1.00 54.03 178 GLY A CA 1
ATOM 1327 C C . GLY A 1 178 ? -0.946 -17.999 -18.284 1.00 54.03 178 GLY A C 1
ATOM 1328 O O . GLY A 1 178 ? -2.108 -17.603 -18.266 1.00 54.03 178 GLY A O 1
ATOM 1329 N N . GLY A 1 179 ? -0.597 -19.066 -19.009 1.00 45.09 179 GLY A N 1
ATOM 1330 C CA . GLY A 1 179 ? -1.579 -19.805 -19.816 1.00 45.09 179 GLY A CA 1
ATOM 1331 C C . GLY A 1 179 ? -1.260 -21.287 -19.925 1.00 45.09 179 GLY A C 1
ATOM 1332 O O . GLY A 1 179 ? -0.428 -21.690 -20.730 1.00 45.09 179 GLY A O 1
ATOM 1333 N N . GLY A 1 180 ? -1.920 -22.103 -19.104 1.00 50.56 180 GLY A N 1
ATOM 1334 C CA . GLY A 1 180 ? -1.866 -23.552 -19.236 1.00 50.56 180 GLY A CA 1
ATOM 1335 C C . GLY A 1 180 ? -2.451 -24.019 -20.570 1.00 50.56 180 GLY A C 1
ATOM 1336 O O . GLY A 1 180 ? -3.537 -23.596 -20.949 1.00 50.56 180 GLY A O 1
ATOM 1337 N N . GLY A 1 181 ? -1.736 -24.939 -21.220 1.00 51.12 181 GLY A N 1
ATOM 1338 C CA . GLY A 1 181 ? -2.272 -25.855 -22.226 1.00 51.12 181 GLY A CA 1
ATOM 1339 C C . GLY A 1 181 ? -2.497 -25.262 -23.616 1.00 51.12 181 GLY A C 1
ATOM 1340 O O . GLY A 1 181 ? -3.555 -24.718 -23.906 1.00 51.12 181 GLY A O 1
ATOM 1341 N N . GLY A 1 182 ? -1.536 -25.476 -24.514 1.00 40.59 182 GLY A N 1
ATOM 1342 C CA . GLY A 1 182 ? -1.739 -25.255 -25.941 1.00 40.59 182 GLY A CA 1
ATOM 1343 C C . GLY A 1 182 ? -0.449 -25.398 -26.731 1.00 40.59 182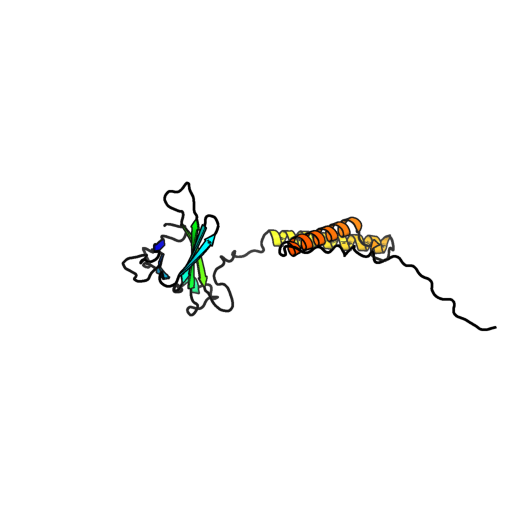 GLY A C 1
ATOM 1344 O O . GLY A 1 182 ? 0.294 -24.433 -26.891 1.00 40.59 182 GLY A O 1
ATOM 1345 N N . ASP A 1 183 ? -0.185 -26.611 -27.211 1.00 51.81 183 ASP A N 1
ATOM 1346 C CA . ASP A 1 183 ? 0.806 -26.871 -28.248 1.00 51.81 183 ASP A CA 1
ATOM 1347 C C . ASP A 1 183 ? 0.588 -25.955 -29.459 1.00 51.81 183 ASP A C 1
ATOM 1349 O O . ASP A 1 183 ? -0.499 -25.903 -30.035 1.00 51.81 183 ASP A O 1
ATOM 1353 N N . SER A 1 184 ? 1.652 -25.284 -29.892 1.00 41.66 184 SER A N 1
ATOM 1354 C CA . SER A 1 184 ? 1.887 -24.982 -31.305 1.00 41.66 184 SER A CA 1
ATOM 1355 C C . SER A 1 184 ? 3.343 -24.599 -31.504 1.00 41.66 184 SER A C 1
ATOM 1357 O O . SER A 1 184 ? 3.778 -23.462 -31.338 1.00 41.66 184 SER A O 1
ATOM 1359 N N . SER A 1 185 ? 4.101 -25.616 -31.880 1.00 52.81 185 SER A N 1
ATOM 1360 C CA . SER A 1 185 ? 5.301 -25.513 -32.686 1.00 52.81 185 SER A CA 1
ATOM 1361 C C . SER A 1 185 ? 5.016 -24.728 -33.975 1.00 52.81 185 SER A C 1
ATOM 1363 O O . SER A 1 185 ? 4.545 -25.321 -34.940 1.00 52.81 185 SER A O 1
ATOM 1365 N N . ASN A 1 186 ? 5.299 -23.424 -34.029 1.00 48.66 186 ASN A N 1
ATOM 1366 C CA . ASN A 1 186 ? 5.778 -22.779 -35.258 1.00 48.66 186 ASN A CA 1
ATOM 1367 C C . ASN A 1 186 ? 6.205 -21.333 -34.991 1.00 48.66 186 ASN A C 1
ATOM 1369 O O . ASN A 1 186 ? 5.396 -20.506 -34.587 1.00 48.66 186 ASN A O 1
ATOM 1373 N N . GLY A 1 187 ? 7.471 -21.019 -35.250 1.00 37.47 187 GLY A N 1
ATOM 1374 C CA . GLY A 1 187 ? 7.982 -19.656 -35.103 1.00 37.47 187 GLY A CA 1
ATOM 1375 C C . GLY A 1 187 ? 9.501 -19.574 -35.078 1.00 37.47 187 GLY A C 1
ATOM 1376 O O . GLY A 1 187 ? 10.070 -18.791 -34.330 1.00 37.47 187 GLY A O 1
ATOM 1377 N N . ARG A 1 188 ? 10.172 -20.425 -35.863 1.00 38.69 188 ARG A N 1
ATOM 1378 C CA . ARG A 1 188 ? 11.601 -20.298 -36.155 1.00 38.69 188 ARG A CA 1
ATOM 1379 C C . ARG A 1 188 ? 11.819 -18.903 -36.747 1.00 38.69 188 ARG A C 1
ATOM 1381 O O . ARG A 1 188 ? 11.231 -18.596 -37.779 1.00 38.69 188 ARG A O 1
ATOM 1388 N N . TYR A 1 189 ? 12.656 -18.090 -36.103 1.00 38.44 189 TYR A N 1
ATOM 1389 C CA . TYR A 1 189 ? 13.159 -16.828 -36.641 1.00 38.44 189 TYR A CA 1
ATOM 1390 C C . TYR A 1 189 ? 13.616 -17.042 -38.088 1.00 38.44 189 TYR A C 1
ATOM 1392 O O . TYR A 1 189 ? 14.625 -17.704 -38.347 1.00 38.44 189 TYR A O 1
ATOM 1400 N N . GLN A 1 190 ? 12.834 -16.518 -39.029 1.00 39.19 190 GLN A N 1
ATOM 1401 C CA . GLN A 1 190 ? 13.214 -16.400 -40.425 1.00 39.19 190 GLN A CA 1
ATOM 1402 C C . GLN A 1 190 ? 14.496 -15.560 -40.455 1.00 39.19 190 GLN A C 1
ATOM 1404 O O . GLN A 1 190 ? 14.496 -14.397 -40.046 1.00 39.19 190 GLN A O 1
ATOM 1409 N N . GLN A 1 191 ? 15.605 -16.157 -40.891 1.00 40.44 191 GLN A N 1
ATOM 1410 C CA . GLN A 1 191 ? 16.789 -15.392 -41.254 1.00 40.44 191 GLN A CA 1
ATOM 1411 C C . GLN A 1 191 ? 16.396 -14.455 -42.399 1.00 40.44 191 GLN A C 1
ATOM 1413 O O . GLN A 1 191 ? 16.149 -14.902 -43.515 1.00 40.44 191 GLN A O 1
ATOM 1418 N N . VAL A 1 192 ? 16.307 -13.158 -42.116 1.00 41.25 192 VAL A N 1
ATOM 1419 C CA . VAL A 1 192 ? 16.203 -12.126 -43.147 1.00 41.25 192 VAL A CA 1
ATOM 1420 C C . VAL A 1 192 ? 17.623 -11.785 -43.580 1.00 41.25 192 VAL A C 1
ATOM 1422 O O . VAL A 1 192 ? 18.396 -11.243 -42.787 1.00 41.25 192 VAL A O 1
ATOM 1425 N N . GLY A 1 193 ? 17.962 -12.128 -44.824 1.00 36.62 193 GLY A N 1
ATOM 1426 C CA . GLY A 1 193 ? 19.170 -11.637 -45.487 1.00 36.62 193 GLY A CA 1
ATOM 1427 C C . GLY A 1 193 ? 19.963 -12.643 -46.323 1.00 36.62 193 GLY A C 1
ATOM 1428 O O . GLY A 1 193 ? 21.182 -12.525 -46.367 1.00 36.62 193 GLY A O 1
ATOM 1429 N N . GLY A 1 194 ? 19.323 -13.620 -46.972 1.00 32.91 194 GLY A N 1
ATOM 1430 C CA . GLY A 1 194 ? 19.880 -14.214 -48.190 1.00 32.91 194 GLY A CA 1
ATOM 1431 C C . GLY A 1 194 ? 19.443 -13.354 -49.374 1.00 32.91 194 GLY A C 1
ATOM 1432 O O . GLY A 1 194 ? 18.262 -13.340 -49.693 1.00 32.91 194 GLY A O 1
ATOM 1433 N N . LEU A 1 195 ? 20.363 -12.582 -49.953 1.00 40.78 195 LEU A N 1
ATOM 1434 C CA . LEU A 1 195 ? 20.172 -11.928 -51.248 1.00 40.78 195 LEU A CA 1
ATOM 1435 C C . LEU A 1 195 ? 20.457 -12.965 -52.340 1.00 40.78 195 LEU A C 1
ATOM 1437 O O . LEU A 1 195 ? 21.615 -13.274 -52.611 1.00 40.78 195 LEU A O 1
ATOM 1441 N N . SER A 1 196 ? 19.395 -13.493 -52.925 1.00 39.12 196 SER A N 1
ATOM 1442 C CA . SER A 1 196 ? 19.316 -14.020 -54.287 1.00 39.12 196 SER A CA 1
ATOM 1443 C C . SER A 1 196 ? 17.936 -13.535 -54.771 1.00 39.12 196 SER A C 1
ATOM 1445 O O . SER A 1 196 ? 17.005 -13.463 -53.971 1.00 39.12 196 SER A O 1
ATOM 1447 N N . ASP A 1 197 ? 17.796 -12.862 -55.905 1.00 36.59 197 ASP A N 1
ATOM 1448 C CA . ASP A 1 197 ? 17.905 -13.365 -57.276 1.00 36.59 197 ASP A CA 1
ATOM 1449 C C . ASP A 1 197 ? 17.962 -12.113 -58.195 1.00 36.59 197 ASP A C 1
ATOM 1451 O O . ASP A 1 197 ? 17.397 -11.074 -57.856 1.00 36.59 197 ASP A O 1
ATOM 1455 N N . GLU A 1 198 ? 18.865 -12.052 -59.177 1.00 44.75 198 GLU A N 1
ATOM 1456 C CA . GLU A 1 198 ? 18.530 -12.214 -60.608 1.00 44.75 198 GLU A CA 1
ATOM 1457 C C . GLU A 1 198 ? 17.649 -11.073 -61.153 1.00 44.75 198 GLU A C 1
ATOM 1459 O O . GLU A 1 198 ? 16.433 -11.193 -61.234 1.00 44.75 198 GLU A O 1
ATOM 1464 N N . ASP A 1 199 ? 18.288 -9.973 -61.574 1.00 45.38 199 ASP A N 1
ATOM 1465 C CA . ASP A 1 199 ? 17.648 -8.943 -62.401 1.00 45.38 199 ASP A CA 1
ATOM 1466 C C . ASP A 1 199 ? 17.720 -9.351 -63.889 1.00 45.38 199 ASP A C 1
ATOM 1468 O O . ASP A 1 199 ? 18.732 -9.161 -64.567 1.00 45.38 199 ASP A O 1
ATOM 1472 N N . ASP A 1 200 ? 16.636 -9.977 -64.343 1.00 47.12 200 ASP A N 1
ATOM 1473 C CA . ASP A 1 200 ? 15.889 -9.747 -65.587 1.00 47.12 200 ASP A CA 1
ATOM 1474 C C . ASP A 1 200 ? 16.637 -9.340 -66.879 1.00 47.12 200 ASP A C 1
ATOM 1476 O O . ASP A 1 200 ? 16.904 -8.169 -67.166 1.00 47.12 200 ASP A O 1
ATOM 1480 N N . GLU A 1 201 ? 16.785 -10.323 -67.776 1.00 52.81 201 GLU A N 1
ATOM 1481 C CA . GLU A 1 201 ? 16.800 -10.106 -69.225 1.00 52.81 201 GLU A CA 1
ATOM 1482 C C . GLU A 1 201 ? 15.379 -9.799 -69.744 1.00 52.81 201 GLU A C 1
ATOM 1484 O O . GLU A 1 201 ? 14.505 -10.668 -69.766 1.00 52.81 201 GLU A O 1
ATOM 1489 N N . HIS A 1 202 ? 15.163 -8.597 -70.290 1.00 54.12 202 HIS A N 1
ATOM 1490 C CA . HIS A 1 202 ? 14.014 -8.301 -71.153 1.00 54.12 202 HIS A CA 1
ATOM 1491 C C . HIS A 1 202 ? 14.417 -7.532 -72.432 1.00 54.12 202 HIS A C 1
ATOM 1493 O O . HIS A 1 202 ? 14.572 -6.318 -72.439 1.00 54.12 202 HIS A O 1
ATOM 1499 N N . LEU A 1 203 ? 14.535 -8.303 -73.522 1.00 48.00 203 LEU A N 1
ATOM 1500 C CA . LEU A 1 203 ? 13.921 -8.114 -74.852 1.00 48.00 203 LEU A CA 1
ATOM 1501 C C . LEU A 1 203 ? 14.152 -6.823 -75.702 1.00 48.00 203 LEU A C 1
ATOM 1503 O O . LEU A 1 203 ? 13.542 -5.785 -75.482 1.00 48.00 203 LEU A O 1
ATOM 1507 N N . 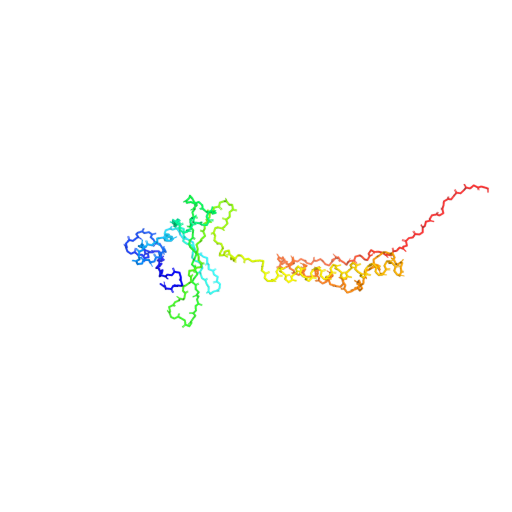ILE A 1 204 ? 14.843 -7.055 -76.841 1.00 40.50 204 ILE A N 1
ATOM 1508 C CA . ILE A 1 204 ? 14.613 -6.596 -78.244 1.00 40.50 204 ILE A CA 1
ATOM 1509 C C . ILE A 1 204 ? 15.068 -5.184 -78.703 1.00 40.50 204 ILE A C 1
ATOM 1511 O O . ILE A 1 204 ? 14.385 -4.184 -78.494 1.00 40.50 204 ILE A O 1
ATOM 1515 N N . SER A 1 205 ? 16.100 -5.151 -79.566 1.00 37.59 205 SER A N 1
ATOM 1516 C CA . SER A 1 205 ? 16.055 -4.534 -80.918 1.00 37.59 205 SER A CA 1
ATOM 1517 C C . SER A 1 205 ? 17.336 -4.802 -81.720 1.00 37.59 205 SER A C 1
ATOM 1519 O O . SER A 1 205 ? 18.429 -4.534 -81.223 1.00 37.59 205 SER A O 1
ATOM 1521 N N . GLY A 1 206 ? 17.188 -5.269 -82.967 1.00 34.84 206 GLY A N 1
ATOM 1522 C CA . GLY A 1 206 ? 18.264 -5.419 -83.957 1.00 34.84 206 GLY A CA 1
ATOM 1523 C C . GLY A 1 206 ? 18.071 -6.611 -84.875 1.00 34.84 206 GLY A C 1
ATOM 1524 O O . GLY A 1 206 ? 18.703 -7.647 -84.588 1.00 34.84 206 GLY A O 1
#

Secondary structure (DSSP, 8-state):
-EETTEEEEE-SSS-SSTTSTTEEEEEE-TTT-PEEEEETTSEEEEEETTEEEEEEEEE---HHHHHTSSS-TTSEEEEEEEEE--TT-SS-EEEEEEEEEE-TT--S-S----S---HHHHHHHHHHHHHHHHHHHHHHHHHHTS---SGGGSTTHHHHHHHHHHHHHHHHHHHTTT----------------------------

pLDDT: mean 70.91, std 15.95, range [32.91, 93.81]

Sequence (206 aa):
VKDSSGQFAFGLCSDADSSLAGAGLVQLDKAAGNRVLGRWGQFYATAGRGWVELVYMGGKASAEDLADGNCSSTVGWSAHTMLICDATERSGSFRYIGRVAMGNGRLCSLEQPQGGLPASAIALIVLLSLFISYLLIGAAIQRFVFKRRGLESIPNYTVWRRFGDCLADGCDFVCRSGGGGGDSSNGRYQQVGGLSDEDDEHLISG